Protein 3CNB (pdb70)

Secondary structure (DSSP, 8-state):
-EEEEE-S-HHHHHHHHHHHHHH-TT-EEEEE-SHHHHHHHHHHT--SEEEEETT-TTS-HHHHHHHHHTSTTTTTSEEEEEESS--HHHHHHHHHTT-SEEEESS--HHHHHHHHHHHHHTT-/-EEEEE-S-HHHHHHHHHHHHHH-TT-EEEEE-SHHHHHHHHHHT--SEEEEETT-TT--HHHHHHHHHTSTTTTTSEEEEE-S---HHHHHHHHHTT-SEEE-SS--HHHHHHHHHHHHHHH-/--EEEEE-S-HHHHHHHHHHHHHH-TTSEEEEE-SHHHHHHHHHHT--SEEEEETT-TTS-HHHHHHHHHTSTTTTTSEEEEEESS--HHHHHHHHHTT-SEEEESS--HHHHHHHHHHHHH-

Solvent-accessible surface area: 19558 Å² total; per-residue (Å²): 95,8,0,0,0,2,1,56,76,121,125,32,0,58,112,0,18,97,47,0,74,103,40,32,103,211,18,104,15,95,36,0,76,58,49,158,45,5,39,58,34,12,109,91,12,161,7,63,0,0,0,0,4,18,102,6,124,70,29,79,1,26,62,48,0,93,88,0,52,70,44,123,99,9,33,105,14,9,0,0,0,0,4,20,78,86,70,124,103,43,37,72,108,0,62,89,49,23,4,73,42,14,10,21,61,137,13,84,52,115,99,0,61,152,24,0,92,103,13,14,108,110,99,185,76,2,0,0,0,2,1,55,78,134,132,23,0,74,90,0,19,116,44,0,85,106,35,33,88,62,17,97,17,92,34,0,80,58,51,159,46,5,40,60,35,14,105,98,15,160,5,62,1,0,0,0,4,25,98,6,121,70,32,76,3,33,60,48,0,88,89,1,39,69,45,127,99,13,32,112,17,6,0,1,0,0,1,33,50,86,64,127,90,28,42,74,128,0,68,86,61,24,5,59,40,15,9,22,54,137,13,84,54,115,100,0,66,136,28,2,79,101,34,9,106,92,88,174,201,37,12,0,0,0,1,0,53,64,120,151,27,0,49,104,0,15,116,44,0,79,125,52,25,106,217,18,81,11,86,34,0,78,59,53,154,47,5,39,61,36,13,109,78,8,159,5,56,0,0,0,0,4,16,111,3,119,69,32,65,0,22,45,46,0,44,89,0,50,69,41,129,96,10,30,142,18,36,0,0,0,0,3,33,65,97,69,133,87,27,50,70,93,0,66,88,30,20,4,106,45,18,10,16,45,135,12,84,43,112,102,0,56,144,28,0,94,97,14,64,151,154

InterPro domains:
  IPR000551 MerR-type HTH domain [PS50937] (8-51)
  IPR001789 Signal transduction response regulator, receiver domain [PF00072] (68-181)
  IPR001789 Signal transduction response regulator, receiver domain [PS50110] (67-185)
  IPR001789 Signal transduction response regulator, receiver domain [SM00448] (66-181)
  IPR009061 Putative DNA-binding domain superfamily [SSF46955] (8-55)
  IPR010093 SinI-like, DNA-binding domain [TIGR01764] (8-53)
  IPR011006 CheY-like superfamily [SSF52172] (64-188)
  IPR041657 Helix-turn-helix domain, group 17 [PF12728] (8-55)
  IPR050595 Bacterial response regulator [PTHR44591] (68-190)

CATH classification: 3.40.50.2300

Structure (mmCIF, N/CA/C/O backbone):
data_3CNB
#
_entry.id   3CNB
#
_cell.length_a   55.277
_cell.length_b   96.446
_cell.length_c   178.276
_cell.angle_alpha   90.00
_cell.angle_beta   90.00
_cell.angle_gamma   90.00
#
_symmetry.space_group_name_H-M   'C 2 2 21'
#
loop_
_entity.id
_entity.type
_entity.pdbx_description
1 polymer 'DNA-binding response regulator, merR family'
2 water water
#
loop_
_atom_site.group_PDB
_atom_site.id
_atom_site.type_symbol
_atom_site.label_atom_id
_atom_site.label_alt_id
_atom_site.label_comp_id
_atom_site.label_asym_id
_atom_site.label_entity_id
_atom_site.label_seq_id
_atom_site.pdbx_PDB_ins_code
_atom_site.Cartn_x
_atom_site.Cartn_y
_atom_site.Cartn_z
_atom_site.occupancy
_atom_site.B_iso_or_equiv
_atom_site.auth_seq_id
_atom_site.auth_comp_id
_atom_site.auth_asym_id
_atom_site.auth_atom_id
_atom_site.pdbx_PDB_model_num
ATOM 1 N N . PHE A 1 9 ? 13.829 78.055 55.415 1.00 41.54 66 PHE A N 1
ATOM 2 C CA . PHE A 1 9 ? 14.411 77.039 54.485 1.00 38.92 66 PHE A CA 1
ATOM 3 C C . PHE A 1 9 ? 13.644 75.732 54.675 1.00 38.34 66 PHE A C 1
ATOM 4 O O . PHE A 1 9 ? 13.384 75.324 55.804 1.00 36.01 66 PHE A O 1
ATOM 12 N N . SER A 1 10 ? 13.274 75.089 53.569 1.00 29.44 67 SER A N 1
ATOM 13 C CA . SER A 1 10 ? 12.260 74.044 53.607 1.00 28.15 67 SER A CA 1
ATOM 14 C C . SER A 1 10 ? 12.654 72.775 52.845 1.00 23.31 67 SER A C 1
ATOM 15 O O . SER A 1 10 ? 13.108 72.845 51.712 1.00 24.17 67 SER A O 1
ATOM 18 N N . ILE A 1 11 ? 12.497 71.612 53.477 1.00 20.73 68 ILE A N 1
ATOM 19 C CA . ILE A 1 11 ? 12.851 70.357 52.827 1.00 20.00 68 ILE A CA 1
ATOM 20 C C . ILE A 1 11 ? 11.655 69.441 52.837 1.00 18.57 68 ILE A C 1
ATOM 21 O O . ILE A 1 11 ? 11.032 69.263 53.873 1.00 25.02 68 ILE A O 1
ATOM 26 N N . LEU A 1 12 ? 11.352 68.846 51.679 1.00 25.57 69 LEU A N 1
ATOM 27 C CA . LEU A 1 12 ? 10.306 67.829 51.561 1.00 22.12 69 LEU A CA 1
ATOM 28 C C . LEU A 1 12 ? 10.916 66.452 51.299 1.00 20.24 69 LEU A C 1
ATOM 29 O O . LEU A 1 12 ? 11.652 66.252 50.319 1.00 21.55 69 LEU A O 1
ATOM 34 N N . ILE A 1 13 ? 10.566 65.496 52.149 1.00 16.21 70 ILE A N 1
ATOM 35 C CA . ILE A 1 13 ? 11.024 64.122 52.021 1.00 19.70 70 ILE A CA 1
ATOM 36 C C . ILE A 1 13 ? 9.896 63.262 51.487 1.00 23.88 70 ILE A C 1
ATOM 37 O O . ILE A 1 13 ? 8.844 63.164 52.116 1.00 25.95 70 ILE A O 1
ATOM 42 N N . ILE A 1 14 ? 10.119 62.647 50.350 1.00 24.15 71 ILE A N 1
ATOM 43 C CA . ILE A 1 14 ? 9.208 61.714 49.759 1.00 18.70 71 ILE A CA 1
ATOM 44 C C . ILE A 1 14 ? 9.666 60.288 49.962 1.00 27.45 71 ILE A C 1
ATOM 45 O O . ILE A 1 14 ? 10.575 59.847 49.340 1.00 30.54 71 ILE A O 1
ATOM 50 N N . GLU A 1 15 ? 8.991 59.569 50.834 1.00 27.83 72 GLU A N 1
ATOM 51 C CA . GLU A 1 15 ? 9.452 58.291 51.338 1.00 27.73 72 GLU A CA 1
ATOM 52 C C . GLU A 1 15 ? 8.371 57.473 52.066 1.00 27.46 72 GLU A C 1
ATOM 53 O O . GLU A 1 15 ? 7.870 57.902 53.045 1.00 32.72 72 GLU A O 1
ATOM 59 N N . ASP A 1 16 ? 8.048 56.279 51.606 1.00 33.76 73 ASP A N 1
ATOM 60 C CA . ASP A 1 16 ? 7.030 55.481 52.276 1.00 40.10 73 ASP A CA 1
ATOM 61 C C . ASP A 1 16 ? 7.460 54.640 53.445 1.00 41.82 73 ASP A C 1
ATOM 62 O O . ASP A 1 16 ? 6.639 54.183 54.178 1.00 40.73 73 ASP A O 1
ATOM 67 N N . ASP A 1 17 ? 8.759 54.463 53.619 1.00 41.29 74 ASP A N 1
ATOM 68 C CA . ASP A 1 17 ? 9.308 53.781 54.791 1.00 36.27 74 ASP A CA 1
ATOM 69 C C . ASP A 1 17 ? 9.303 54.759 55.962 1.00 37.85 74 ASP A C 1
ATOM 70 O O . ASP A 1 17 ? 10.103 55.689 56.002 1.00 38.64 74 ASP A O 1
ATOM 75 N N . LYS A 1 18 ? 8.409 54.519 56.920 1.00 35.86 75 LYS A N 1
ATOM 76 C CA . LYS A 1 18 ? 8.191 55.398 58.065 1.00 37.95 75 LYS A CA 1
ATOM 77 C C . LYS A 1 18 ? 9.404 55.557 58.986 1.00 38.32 75 LYS A C 1
ATOM 78 O O . LYS A 1 18 ? 9.745 56.678 59.360 1.00 40.65 75 LYS A O 1
ATOM 84 N N . GLU A 1 19 ? 10.029 54.440 59.358 1.00 34.98 76 GLU A N 1
ATOM 85 C CA . GLU A 1 19 ? 11.169 54.446 60.275 1.00 38.78 76 GLU A CA 1
ATOM 86 C C . GLU A 1 19 ? 12.347 55.207 59.680 1.00 33.82 76 GLU A C 1
ATOM 87 O O . GLU A 1 19 ? 12.985 56.005 60.367 1.00 31.78 76 GLU A O 1
ATOM 93 N N . PHE A 1 20 ? 12.614 54.942 58.398 1.00 27.25 77 PHE A N 1
ATOM 94 C CA . PHE A 1 20 ? 13.648 55.632 57.639 1.00 28.62 77 PHE A CA 1
ATOM 95 C C . PHE A 1 20 ? 13.331 57.117 57.419 1.00 28.72 77 PHE A C 1
ATOM 96 O O . PHE A 1 20 ? 14.220 57.966 57.549 1.00 25.28 77 PHE A O 1
ATOM 104 N N . ALA A 1 21 ? 12.072 57.425 57.102 1.00 26.88 78 ALA A N 1
ATOM 105 C CA . ALA A 1 21 ? 11.636 58.810 56.923 1.00 29.35 78 ALA A CA 1
ATOM 106 C C . ALA A 1 21 ? 11.811 59.637 58.187 1.00 26.66 78 ALA A C 1
ATOM 107 O O . ALA A 1 21 ? 12.105 60.833 58.102 1.00 30.90 78 ALA A O 1
ATOM 109 N N . ASP A 1 22 ? 11.625 59.008 59.350 1.00 25.55 79 ASP A N 1
ATOM 110 C CA . ASP A 1 22 ? 11.759 59.700 60.638 1.00 27.00 79 ASP A CA 1
ATOM 111 C C . ASP A 1 22 ? 13.236 59.890 60.976 1.00 22.39 79 ASP A C 1
ATOM 112 O O . ASP A 1 22 ? 13.605 60.869 61.622 1.00 23.91 79 ASP A O 1
ATOM 117 N N . MET A 1 23 ? 14.065 58.938 60.546 1.00 24.63 80 MET A N 1
ATOM 118 C CA . MET A 1 23 ? 15.513 58.996 60.775 1.00 27.39 80 MET A CA 1
ATOM 119 C C . MET A 1 23 ? 16.168 60.060 59.899 1.00 21.31 80 MET A C 1
ATOM 120 O O . MET A 1 23 ? 16.938 60.895 60.395 1.00 24.36 80 MET A O 1
ATOM 125 N N . LEU A 1 24 ? 15.849 60.033 58.604 1.00 22.90 81 LEU A N 1
ATOM 126 C CA . LEU A 1 24 ? 16.279 61.084 57.679 1.00 17.17 81 LEU A CA 1
ATOM 127 C C . LEU A 1 24 ? 15.820 62.464 58.135 1.00 20.26 81 LEU A C 1
ATOM 128 O O . LEU A 1 24 ? 16.561 63.439 58.032 1.00 21.12 81 LEU A O 1
ATOM 133 N N . THR A 1 25 ? 14.596 62.550 58.656 1.00 23.62 82 THR A N 1
ATOM 134 C CA . THR A 1 25 ? 14.047 63.827 59.132 1.00 21.20 82 THR A CA 1
ATOM 135 C C . THR A 1 25 ? 14.844 64.315 60.325 1.00 22.82 82 THR A C 1
ATOM 136 O O . THR A 1 25 ? 15.209 65.489 60.381 1.00 25.35 82 THR A O 1
ATOM 140 N N . GLN A 1 26 ? 15.124 63.405 61.258 1.00 24.42 83 GLN A N 1
ATOM 141 C CA . GLN A 1 26 ? 15.866 63.747 62.474 1.00 25.78 83 GLN A CA 1
ATOM 142 C C . GLN A 1 26 ? 17.292 64.174 62.161 1.00 26.80 83 GLN A C 1
ATOM 143 O O . GLN A 1 26 ? 17.784 65.156 62.706 1.00 30.30 83 GLN A O 1
ATOM 149 N N . PHE A 1 27 ? 17.949 63.404 61.306 1.00 22.28 84 PHE A N 1
ATOM 150 C CA . PHE A 1 27 ? 19.261 63.770 60.772 1.00 18.89 84 PHE A CA 1
ATOM 151 C C . PHE A 1 27 ? 19.294 65.173 60.146 1.00 27.24 84 PHE A C 1
ATOM 152 O O . PHE A 1 27 ? 20.219 65.969 60.398 1.00 19.32 84 PHE A O 1
ATOM 160 N N . LEU A 1 28 ? 18.302 65.479 59.319 1.00 20.59 85 LEU A N 1
ATOM 161 C CA . LEU A 1 28 ? 18.286 66.764 58.656 1.00 20.65 85 LEU A CA 1
ATOM 162 C C . LEU A 1 28 ? 17.895 67.912 59.589 1.00 25.51 85 LEU A C 1
ATOM 163 O O . LEU A 1 28 ? 18.342 69.040 59.386 1.00 25.29 85 LEU A O 1
ATOM 168 N N . GLU A 1 29 ? 17.081 67.638 60.613 1.00 28.70 86 GLU A N 1
ATOM 169 C CA . GLU A 1 29 ? 16.800 68.641 61.670 1.00 26.80 86 GLU A CA 1
ATOM 170 C C . GLU A 1 29 ? 18.014 68.930 62.544 1.00 32.07 86 GLU A C 1
ATOM 171 O O . GLU A 1 29 ? 18.225 70.078 62.939 1.00 34.83 86 GLU A O 1
ATOM 177 N N . ASN A 1 30 ? 18.784 67.886 62.866 1.00 29.54 87 ASN A N 1
ATOM 178 C CA . ASN A 1 30 ? 20.081 68.032 63.547 1.00 29.26 87 ASN A CA 1
ATOM 179 C C . ASN A 1 30 ? 21.003 68.946 62.742 1.00 31.64 87 ASN A C 1
ATOM 180 O O . ASN A 1 30 ? 21.597 69.855 63.288 1.00 37.88 87 ASN A O 1
ATOM 185 N N . LEU A 1 31 ? 21.096 68.686 61.438 1.00 30.49 88 LEU A N 1
ATOM 186 C CA . LEU A 1 31 ? 21.962 69.426 60.515 1.00 27.68 88 LEU A CA 1
ATOM 187 C C . LEU A 1 31 ? 21.500 70.865 60.303 1.00 25.69 88 LEU A C 1
ATOM 188 O O . LEU A 1 31 ? 22.317 71.774 60.213 1.00 28.77 88 LEU A O 1
ATOM 193 N N . PHE A 1 32 ? 20.191 71.070 60.198 1.00 22.82 89 PHE A N 1
ATOM 194 C CA . PHE A 1 32 ? 19.657 72.404 59.938 1.00 25.08 89 PHE A CA 1
ATOM 195 C C . PHE A 1 32 ? 18.570 72.712 60.959 1.00 30.88 89 PHE A C 1
ATOM 196 O O . PHE A 1 32 ? 17.396 72.503 60.655 1.00 33.24 89 PHE A O 1
ATOM 204 N N . PRO A 1 33 ? 18.944 73.229 62.159 1.00 35.59 90 PRO A N 1
ATOM 205 C CA . PRO A 1 33 ? 18.005 73.471 63.268 1.00 35.56 90 PRO A CA 1
ATOM 206 C C . PRO A 1 33 ? 16.905 74.501 62.963 1.00 34.97 90 PRO A C 1
ATOM 207 O O . PRO A 1 33 ? 15.901 74.547 63.673 1.00 36.12 90 PRO A O 1
ATOM 211 N N . TYR A 1 34 ? 17.085 75.300 61.915 1.00 37.11 91 TYR A N 1
ATOM 212 C CA . TYR A 1 34 ? 16.091 76.303 61.516 1.00 41.78 91 TYR A CA 1
ATOM 213 C C . TYR A 1 34 ? 15.300 75.955 60.240 1.00 39.71 91 TYR A C 1
ATOM 214 O O . TYR A 1 34 ? 14.445 76.730 59.822 1.00 40.09 91 TYR A O 1
ATOM 223 N N . ALA A 1 35 ? 15.579 74.806 59.622 1.00 34.59 92 ALA A N 1
ATOM 224 C CA . ALA A 1 35 ? 14.805 74.379 58.452 1.00 29.74 92 ALA A CA 1
ATOM 225 C C . ALA A 1 35 ? 13.455 73.806 58.863 1.00 31.95 92 ALA A C 1
ATOM 226 O O . ALA A 1 35 ? 13.319 73.260 59.953 1.00 26.80 92 ALA A O 1
ATOM 228 N N . LYS A 1 36 ? 12.448 73.926 58.003 1.00 31.78 93 LYS A N 1
ATOM 229 C CA . LYS A 1 36 ? 11.273 73.099 58.208 1.00 38.66 93 LYS A CA 1
ATOM 230 C C . LYS A 1 36 ? 11.310 71.879 57.288 1.00 29.33 93 LYS A C 1
ATOM 231 O O . LYS A 1 36 ? 11.535 71.990 56.091 1.00 27.27 93 LYS A O 1
ATOM 237 N N . ILE A 1 37 ? 11.147 70.713 57.899 1.00 26.89 94 ILE A N 1
ATOM 238 C CA . ILE A 1 37 ? 11.276 69.443 57.217 1.00 30.63 94 ILE A CA 1
ATOM 239 C C . ILE A 1 37 ? 9.905 68.809 57.240 1.00 32.22 94 ILE A C 1
ATOM 240 O O . ILE A 1 37 ? 9.284 68.721 58.288 1.00 30.36 94 ILE A O 1
ATOM 245 N N . LYS A 1 38 ? 9.414 68.412 56.070 1.00 35.21 95 LYS A N 1
ATOM 246 C CA . LYS A 1 38 ? 8.128 67.741 55.965 1.00 29.19 95 LYS A CA 1
ATOM 247 C C . LYS A 1 38 ? 8.265 66.407 55.243 1.00 28.29 95 LYS A C 1
ATOM 248 O O . LYS A 1 38 ? 9.162 66.228 54.404 1.00 31.07 95 LYS A O 1
ATOM 254 N N . ILE A 1 39 ? 7.405 65.456 55.621 1.00 25.01 96 ILE A N 1
ATOM 255 C CA . ILE A 1 39 ? 7.365 64.137 55.002 1.00 26.07 96 ILE A CA 1
ATOM 256 C C . ILE A 1 39 ? 6.061 63.896 54.242 1.00 24.03 96 ILE A C 1
ATOM 257 O O . ILE A 1 39 ? 4.977 64.151 54.756 1.00 30.32 96 ILE A O 1
ATOM 262 N N . ALA A 1 40 ? 6.199 63.397 53.019 1.00 27.39 97 ALA A N 1
ATOM 263 C CA . ALA A 1 40 ? 5.097 62.844 52.274 1.00 25.41 97 ALA A CA 1
ATOM 264 C C . ALA A 1 40 ? 5.292 61.325 52.218 1.00 30.39 97 ALA A C 1
ATOM 265 O O . ALA A 1 40 ? 6.289 60.821 51.668 1.00 29.03 97 ALA A O 1
ATOM 267 N N . TYR A 1 41 ? 4.341 60.601 52.818 1.00 26.64 98 TYR A N 1
ATOM 268 C CA . TYR A 1 41 ? 4.431 59.152 52.983 1.00 26.43 98 TYR A CA 1
ATOM 269 C C . TYR A 1 41 ? 3.821 58.382 51.843 1.00 27.89 98 TYR A C 1
ATOM 270 O O . TYR A 1 41 ? 3.932 57.160 51.796 1.00 27.72 98 TYR A O 1
ATOM 279 N N . ASN A 1 42 ? 3.164 59.084 50.928 1.00 26.28 99 ASN A N 1
ATOM 280 C CA . ASN A 1 42 ? 2.449 58.417 49.841 1.00 27.88 99 ASN A CA 1
ATOM 281 C C . ASN A 1 42 ? 2.451 59.328 48.625 1.00 24.33 99 ASN A C 1
ATOM 282 O O . ASN A 1 42 ? 2.708 60.513 48.794 1.00 17.14 99 ASN A O 1
ATOM 287 N N . PRO A 1 43 ? 2.137 58.798 47.415 1.00 23.23 100 PRO A N 1
ATOM 288 C CA . PRO A 1 43 ? 2.227 59.638 46.206 1.00 24.30 100 PRO A CA 1
ATOM 289 C C . PRO A 1 43 ? 1.346 60.897 46.166 1.00 27.01 100 PRO A C 1
ATOM 290 O O . PRO A 1 43 ? 1.772 61.907 45.594 1.00 27.36 100 PRO A O 1
ATOM 294 N N . PHE A 1 44 ? 0.144 60.857 46.751 1.00 29.47 101 PHE A N 1
ATOM 295 C CA . PHE A 1 44 ? -0.761 62.012 46.692 1.00 26.03 101 PHE A CA 1
ATOM 296 C C . PHE A 1 44 ? -0.195 63.146 47.519 1.00 21.80 101 PHE A C 1
ATOM 297 O O . PHE A 1 44 ? -0.155 64.309 47.076 1.00 23.95 101 PHE A O 1
ATOM 305 N N . ASP A 1 45 ? 0.213 62.788 48.733 1.00 21.28 102 ASP A N 1
ATOM 306 C CA . ASP A 1 45 ? 0.827 63.718 49.657 1.00 27.79 102 ASP A CA 1
ATOM 307 C C . ASP A 1 45 ? 2.087 64.319 49.044 1.00 27.54 102 ASP A C 1
ATOM 308 O O . ASP A 1 45 ? 2.325 65.519 49.195 1.00 27.87 102 ASP A O 1
ATOM 313 N N . ALA A 1 46 ? 2.852 63.508 48.308 1.00 25.90 103 ALA A N 1
ATOM 314 C CA . ALA A 1 46 ? 4.017 64.022 47.552 1.00 22.30 103 ALA A CA 1
ATOM 315 C C . ALA A 1 46 ? 3.613 65.105 46.552 1.00 28.99 103 ALA A C 1
ATOM 316 O O . ALA A 1 46 ? 4.200 66.195 46.551 1.00 26.40 103 ALA A O 1
ATOM 318 N N . GLY A 1 47 ? 2.572 64.832 45.750 1.00 25.34 104 GLY A N 1
ATOM 319 C CA . GLY A 1 47 ? 2.052 65.816 44.786 1.00 20.47 104 GLY A CA 1
ATOM 320 C C . GLY A 1 47 ? 1.575 67.088 45.453 1.00 19.76 104 GLY A C 1
ATOM 321 O O . GLY A 1 47 ? 1.848 68.199 44.992 1.00 22.84 104 GLY A O 1
ATOM 322 N N . ASP A 1 48 ? 0.898 66.896 46.577 1.00 22.41 105 ASP A N 1
ATOM 323 C CA . ASP A 1 48 ? 0.211 67.954 47.288 1.00 23.09 105 ASP A CA 1
ATOM 324 C C . ASP A 1 48 ? 1.212 68.838 48.021 1.00 26.04 105 ASP A C 1
ATOM 325 O O . ASP A 1 48 ? 1.202 70.067 47.851 1.00 29.16 105 ASP A O 1
ATOM 330 N N . LEU A 1 49 ? 2.099 68.200 48.792 1.00 26.26 106 LEU A N 1
ATOM 331 C CA . LEU A 1 49 ? 3.105 68.896 49.597 1.00 23.76 106 LEU A CA 1
ATOM 332 C C . LEU A 1 49 ? 4.175 69.612 48.765 1.00 24.96 106 LEU A C 1
ATOM 333 O O . LEU A 1 49 ? 4.702 70.629 49.195 1.00 24.30 106 LEU A O 1
ATOM 338 N N . LEU A 1 50 ? 4.442 69.130 47.550 1.00 21.96 107 LEU A N 1
ATOM 339 C CA . LEU A 1 50 ? 5.240 69.896 46.578 1.00 25.73 107 LEU A CA 1
ATOM 340 C C . LEU A 1 50 ? 4.814 71.357 46.533 1.00 27.25 107 LEU A C 1
ATOM 341 O O . LEU A 1 50 ? 5.647 72.256 46.491 1.00 27.78 107 LEU A O 1
ATOM 346 N N . HIS A 1 51 ? 3.504 71.587 46.511 1.00 26.36 108 HIS A N 1
ATOM 347 C CA . HIS A 1 51 ? 2.966 72.939 46.434 1.00 28.98 108 HIS A CA 1
ATOM 348 C C . HIS A 1 51 ? 2.865 73.612 47.795 1.00 28.29 108 HIS A C 1
ATOM 349 O O . HIS A 1 51 ? 3.260 74.770 47.937 1.00 35.95 108 HIS A O 1
ATOM 356 N N . THR A 1 52 ? 2.351 72.901 48.795 1.00 29.72 109 THR A N 1
ATOM 357 C CA . THR A 1 52 ? 1.978 73.560 50.065 1.00 30.12 109 THR A CA 1
ATOM 358 C C . THR A 1 52 ? 3.174 73.868 50.989 1.00 35.63 109 THR A C 1
ATOM 359 O O . THR A 1 52 ? 3.132 74.800 51.795 1.00 36.30 109 THR A O 1
ATOM 363 N N . VAL A 1 53 ? 4.223 73.062 50.872 1.00 28.83 110 VAL A N 1
ATOM 364 C CA . VAL A 1 53 ? 5.416 73.180 51.699 1.00 29.36 110 VAL A CA 1
ATOM 365 C C . VAL A 1 53 ? 6.406 74.126 51.004 1.00 26.16 110 VAL A C 1
ATOM 366 O O . VAL A 1 53 ? 7.221 74.765 51.663 1.00 36.67 110 VAL A O 1
ATOM 370 N N . LYS A 1 54 ? 6.281 74.235 49.679 1.00 27.43 111 LYS A N 1
ATOM 371 C CA . LYS A 1 54 ? 7.205 74.992 48.816 1.00 32.51 111 LYS A CA 1
ATOM 372 C C . LYS A 1 54 ? 8.669 74.682 49.159 1.00 30.38 111 LYS A C 1
ATOM 373 O O . LYS A 1 54 ? 9.392 75.569 49.611 1.00 26.06 111 LYS A O 1
ATOM 379 N N . PRO A 1 55 ? 9.106 73.427 48.935 1.00 25.90 112 PRO A N 1
ATOM 380 C CA . PRO A 1 55 ? 10.409 73.020 49.459 1.00 23.77 112 PRO A CA 1
ATOM 381 C C . PRO A 1 55 ? 11.549 73.577 48.632 1.00 23.24 112 PRO A C 1
ATOM 382 O O . PRO A 1 55 ? 11.385 73.866 47.441 1.00 24.63 112 PRO A O 1
ATOM 386 N N . ASP A 1 56 ? 12.692 73.774 49.266 1.00 25.34 113 ASP A N 1
ATOM 387 C CA . ASP A 1 56 ? 13.871 74.225 48.542 1.00 23.57 113 ASP A CA 1
ATOM 388 C C . ASP A 1 56 ? 14.626 73.006 48.070 1.00 25.46 113 ASP A C 1
ATOM 389 O O . ASP A 1 56 ? 15.314 73.054 47.071 1.00 27.59 113 ASP A O 1
ATOM 394 N N . VAL A 1 57 ? 14.477 71.923 48.834 1.00 26.19 114 VAL A N 1
ATOM 395 C CA . VAL A 1 57 ? 15.123 70.645 48.601 1.00 21.93 114 VAL A CA 1
ATOM 396 C C . VAL A 1 57 ? 14.072 69.536 48.658 1.00 18.86 114 VAL A C 1
ATOM 397 O O . VAL A 1 57 ? 13.238 69.522 49.571 1.00 24.72 114 VAL A O 1
ATOM 401 N N . VAL A 1 58 ? 14.080 68.623 47.688 1.00 22.09 115 VAL A N 1
ATOM 402 C CA . VAL A 1 58 ? 13.342 67.356 47.882 1.00 21.67 115 VAL A CA 1
ATOM 403 C C . VAL A 1 58 ? 14.217 66.119 47.833 1.00 15.30 115 VAL A C 1
ATOM 404 O O . VAL A 1 58 ? 15.015 65.913 46.899 1.00 19.61 115 VAL A O 1
ATOM 408 N N . MET A 1 59 ? 14.051 65.307 48.869 1.00 14.60 116 MET A N 1
ATOM 409 C CA . MET A 1 59 ? 14.652 63.999 48.951 1.00 21.89 116 MET A CA 1
ATOM 410 C C . MET A 1 59 ? 13.628 63.026 48.386 1.00 19.53 116 MET A C 1
ATOM 411 O O . MET A 1 59 ? 12.546 62.846 48.945 1.00 20.91 116 MET A O 1
ATOM 416 N N . LEU A 1 60 ? 13.992 62.394 47.284 1.00 20.83 117 LEU A N 1
ATOM 417 C CA . LEU A 1 60 ? 13.070 61.597 46.496 1.00 22.34 117 LEU A CA 1
ATOM 418 C C . LEU A 1 60 ? 13.426 60.105 46.486 1.00 20.46 117 LEU A C 1
ATOM 419 O O . LEU A 1 60 ? 14.424 59.690 45.884 1.00 22.00 117 LEU A O 1
ATOM 424 N N . ASP A 1 61 ? 12.607 59.290 47.141 1.00 20.04 118 ASP A N 1
ATOM 425 C CA . ASP A 1 61 ? 12.782 57.845 47.075 1.00 26.66 118 ASP A CA 1
ATOM 426 C C . ASP A 1 61 ? 12.193 57.309 45.760 1.00 29.35 118 ASP A C 1
ATOM 427 O O . ASP A 1 61 ? 10.992 57.431 45.512 1.00 34.83 118 ASP A O 1
ATOM 432 N N . LEU A 1 62 ? 13.051 56.714 44.932 1.00 25.97 119 LEU A N 1
ATOM 433 C CA . LEU A 1 62 ? 12.666 56.152 43.638 1.00 29.92 119 LEU A CA 1
ATOM 434 C C . LEU A 1 62 ? 11.979 54.774 43.709 1.00 37.00 119 LEU A C 1
ATOM 435 O O . LEU A 1 62 ? 11.795 54.104 42.678 1.00 40.70 119 LEU A O 1
ATOM 440 N N . MET A 1 63 ? 11.634 54.327 44.911 1.00 35.45 120 MET A N 1
ATOM 441 C CA . MET A 1 63 ? 11.021 53.018 45.064 1.00 35.68 120 MET A CA 1
ATOM 442 C C . MET A 1 63 ? 9.776 53.111 45.917 1.00 37.12 120 MET A C 1
ATOM 443 O O . MET A 1 63 ? 9.321 52.102 46.470 1.00 34.90 120 MET A O 1
ATOM 448 N N . MET A 1 64 ? 9.231 54.328 46.015 1.00 30.81 121 MET A N 1
ATOM 449 C CA . MET A 1 64 ? 7.934 54.546 46.649 1.00 36.93 121 MET A CA 1
ATOM 450 C C . MET A 1 64 ? 6.921 53.780 45.794 1.00 39.00 121 MET A C 1
ATOM 451 O O . MET A 1 64 ? 6.955 53.853 44.558 1.00 38.72 121 MET A O 1
ATOM 456 N N . VAL A 1 65 ? 6.090 52.988 46.469 1.00 42.92 122 VAL A N 1
ATOM 457 C CA . VAL A 1 65 ? 5.114 52.116 45.821 1.00 44.42 122 VAL A CA 1
ATOM 458 C C . VAL A 1 65 ? 3.994 52.979 45.248 1.00 41.26 122 VAL A C 1
ATOM 459 O O . VAL A 1 65 ? 3.424 53.812 45.955 1.00 37.17 122 VAL A O 1
ATOM 463 N N . GLY A 1 66 ? 3.708 52.804 43.960 1.00 39.12 123 GLY A N 1
ATOM 464 C CA . GLY A 1 66 ? 2.600 53.528 43.328 1.00 40.72 123 GLY A CA 1
ATOM 465 C C . GLY A 1 66 ? 2.930 54.914 42.789 1.00 35.38 123 GLY A C 1
ATOM 466 O O . GLY A 1 66 ? 2.024 55.716 42.538 1.00 36.86 123 GLY A O 1
ATOM 467 N N . MET A 1 67 ? 4.220 55.209 42.633 1.00 37.43 124 MET A N 1
ATOM 468 C CA . MET A 1 67 ? 4.646 56.404 41.902 1.00 36.34 124 MET A CA 1
ATOM 469 C C . MET A 1 67 ? 5.937 56.168 41.137 1.00 35.88 124 MET A C 1
ATOM 470 O O . MET A 1 67 ? 6.801 55.407 41.562 1.00 38.40 124 MET A O 1
ATOM 475 N N . ASP A 1 68 ? 6.047 56.829 39.994 1.00 30.30 125 ASP A N 1
ATOM 476 C CA . ASP A 1 68 ? 7.216 56.730 39.158 1.00 32.35 125 ASP A CA 1
ATOM 477 C C . ASP A 1 68 ? 8.120 57.906 39.539 1.00 27.48 125 ASP A C 1
ATOM 478 O O . ASP A 1 68 ? 7.852 59.023 39.136 1.00 25.91 125 ASP A O 1
ATOM 483 N N . GLY A 1 69 ? 9.186 57.639 40.305 1.00 25.90 126 GLY A N 1
ATOM 484 C CA . GLY A 1 69 ? 10.140 58.682 40.752 1.00 19.47 126 GLY A CA 1
ATOM 485 C C . GLY A 1 69 ? 10.867 59.401 39.627 1.00 25.82 126 GLY A C 1
ATOM 486 O O . GLY A 1 69 ? 11.206 60.590 39.735 1.00 27.21 126 GLY A O 1
ATOM 487 N N . PHE A 1 70 ? 11.098 58.695 38.528 1.00 25.43 127 PHE A N 1
ATOM 488 C CA . PHE A 1 70 ? 11.774 59.282 37.365 1.00 21.23 127 PHE A CA 1
ATOM 489 C C . PHE A 1 70 ? 10.925 60.362 36.712 1.00 22.49 127 PHE A C 1
ATOM 490 O O . PHE A 1 70 ? 11.407 61.458 36.380 1.00 22.58 127 PHE A O 1
ATOM 498 N N . SER A 1 71 ? 9.634 60.059 36.599 1.00 22.17 128 SER A N 1
ATOM 499 C CA . SER A 1 71 ? 8.638 60.962 36.055 1.00 26.65 128 SER A CA 1
ATOM 500 C C . SER A 1 71 ? 8.423 62.191 36.954 1.00 20.19 128 SER A C 1
ATOM 501 O O . SER A 1 71 ? 8.359 63.329 36.466 1.00 26.41 128 SER A O 1
ATOM 504 N N . ILE A 1 72 ? 8.292 61.938 38.259 1.00 18.20 129 ILE A N 1
ATOM 505 C CA . ILE A 1 72 ? 8.124 62.963 39.287 1.00 17.46 129 ILE A CA 1
ATOM 506 C C . ILE A 1 72 ? 9.313 63.941 39.270 1.00 24.76 129 ILE A C 1
ATOM 507 O O . ILE A 1 72 ? 9.129 65.167 39.280 1.00 25.78 129 ILE A O 1
ATOM 512 N N . CYS A 1 73 ? 10.523 63.394 39.209 1.00 24.09 130 CYS A N 1
ATOM 513 C CA . CYS A 1 73 ? 11.742 64.219 39.108 1.00 21.68 130 CYS A CA 1
ATOM 514 C C . CYS A 1 73 ? 11.740 65.089 37.855 1.00 21.81 130 CYS A C 1
ATOM 515 O O . CYS A 1 73 ? 12.029 66.284 37.912 1.00 25.50 130 CYS A O 1
ATOM 518 N N . HIS A 1 74 ? 11.407 64.482 36.723 1.00 20.96 131 HIS A N 1
ATOM 519 C CA . HIS A 1 74 ? 11.273 65.212 35.475 1.00 24.62 131 HIS A CA 1
ATOM 520 C C . HIS A 1 74 ? 10.244 66.334 35.582 1.00 20.91 131 HIS A C 1
ATOM 521 O O . HIS A 1 74 ? 10.537 67.475 35.204 1.00 22.58 131 HIS A O 1
ATOM 528 N N . ARG A 1 75 ? 9.061 66.031 36.126 1.00 22.94 132 ARG A N 1
ATOM 529 C CA . ARG A 1 75 ? 8.022 67.070 36.362 1.00 21.58 132 ARG A CA 1
ATOM 530 C C . ARG A 1 75 ? 8.491 68.204 37.265 1.00 22.13 132 ARG A C 1
ATOM 531 O O . ARG A 1 75 ? 8.152 69.351 37.011 1.00 23.31 132 ARG A O 1
ATOM 539 N N . ILE A 1 76 ? 9.227 67.889 38.335 1.00 21.50 133 ILE A N 1
ATOM 540 C CA . ILE A 1 76 ? 9.745 68.937 39.236 1.00 21.21 133 ILE A CA 1
ATOM 541 C C . ILE A 1 76 ? 10.721 69.857 38.496 1.00 22.65 133 ILE A C 1
ATOM 542 O O . ILE A 1 76 ? 10.582 71.079 38.525 1.00 21.11 133 ILE A O 1
ATOM 547 N N . LYS A 1 77 ? 11.690 69.254 37.816 1.00 19.73 134 LYS A N 1
ATOM 548 C CA . LYS A 1 77 ? 12.802 70.019 37.237 1.00 21.63 134 LYS A CA 1
ATOM 549 C C . LYS A 1 77 ? 12.491 70.697 35.896 1.00 23.12 134 LYS A C 1
ATOM 550 O O . LYS A 1 77 ? 13.267 71.537 35.439 1.00 26.67 134 LYS A O 1
ATOM 556 N N . SER A 1 78 ? 11.369 70.352 35.264 1.00 25.91 135 SER A N 1
ATOM 557 C CA . SER A 1 78 ? 11.017 70.946 33.965 1.00 25.60 135 SER A CA 1
ATOM 558 C C . SER A 1 78 ? 9.851 71.942 34.019 1.00 32.17 135 SER A C 1
ATOM 559 O O . SER A 1 78 ? 9.432 72.458 32.979 1.00 33.21 135 SER A O 1
ATOM 562 N N . THR A 1 79 ? 9.336 72.211 35.214 1.00 30.05 136 THR A N 1
ATOM 563 C CA . THR A 1 79 ? 8.212 73.132 35.396 1.00 28.46 136 THR A CA 1
ATOM 564 C C . THR A 1 79 ? 8.757 74.370 36.068 1.00 29.48 136 THR A C 1
ATOM 565 O O . THR A 1 79 ? 9.427 74.257 37.097 1.00 32.59 136 THR A O 1
ATOM 569 N N . PRO A 1 80 ? 8.494 75.556 35.475 1.00 31.10 137 PRO A N 1
ATOM 570 C CA . PRO A 1 80 ? 9.007 76.830 35.954 1.00 26.78 137 PRO A CA 1
ATOM 571 C C . PRO A 1 80 ? 8.927 77.032 37.453 1.00 31.76 137 PRO A C 1
ATOM 572 O O . PRO A 1 80 ? 9.916 77.455 38.061 1.00 28.02 137 PRO A O 1
ATOM 576 N N . ALA A 1 81 ? 7.778 76.715 38.046 1.00 26.61 138 ALA A N 1
ATOM 577 C CA . ALA A 1 81 ? 7.554 77.013 39.456 1.00 29.91 138 ALA A CA 1
ATOM 578 C C . ALA A 1 81 ? 8.467 76.205 40.368 1.00 31.80 138 ALA A C 1
ATOM 579 O O . ALA A 1 81 ? 8.821 76.648 41.469 1.00 29.12 138 ALA A O 1
ATOM 581 N N . THR A 1 82 ? 8.863 75.026 39.901 1.00 24.87 139 THR A N 1
ATOM 582 C CA . THR A 1 82 ? 9.572 74.085 40.763 1.00 25.07 139 THR A CA 1
ATOM 583 C C . THR A 1 82 ? 10.998 73.786 40.262 1.00 26.97 139 THR A C 1
ATOM 584 O O . THR A 1 82 ? 11.717 73.018 40.891 1.00 20.49 139 THR A O 1
ATOM 588 N N . ALA A 1 83 ? 11.387 74.388 39.135 1.00 19.74 140 ALA A N 1
ATOM 589 C CA . ALA A 1 83 ? 12.651 74.064 38.449 1.00 27.46 140 ALA A CA 1
ATOM 590 C C . ALA A 1 83 ? 13.887 74.263 39.312 1.00 27.07 140 ALA A C 1
ATOM 591 O O . ALA A 1 83 ? 14.869 73.541 39.148 1.00 31.17 140 ALA A O 1
ATOM 593 N N . ASN A 1 84 ? 13.832 75.214 40.244 1.00 31.21 141 ASN A N 1
ATOM 594 C CA . ASN A 1 84 ? 14.972 75.514 41.125 1.00 30.57 141 ASN A CA 1
ATOM 595 C C . ASN A 1 84 ? 15.109 74.682 42.402 1.00 30.82 141 ASN A C 1
ATOM 596 O O . ASN A 1 84 ? 16.089 74.841 43.154 1.00 20.91 141 ASN A O 1
ATOM 601 N N . ILE A 1 85 ? 14.139 73.801 42.649 1.00 25.15 142 ILE A N 1
ATOM 602 C CA . ILE A 1 85 ? 14.199 72.868 43.775 1.00 25.62 142 ILE A CA 1
ATOM 603 C C . ILE A 1 85 ? 15.396 71.929 43.584 1.00 23.41 142 ILE A C 1
ATOM 604 O O . ILE A 1 85 ? 15.603 71.396 42.487 1.00 19.81 142 ILE A O 1
ATOM 609 N N . ILE A 1 86 ? 16.199 71.758 44.634 1.00 25.73 143 ILE A N 1
ATOM 610 C CA . ILE A 1 86 ? 17.321 70.815 44.591 1.00 19.12 143 ILE A CA 1
ATOM 611 C C . ILE A 1 86 ? 16.779 69.424 44.874 1.00 18.59 143 ILE A C 1
ATOM 612 O O . ILE A 1 86 ? 16.279 69.160 45.969 1.00 22.46 143 ILE A O 1
ATOM 617 N N . VAL A 1 87 ? 16.868 68.551 43.874 1.00 20.91 144 VAL A N 1
ATOM 618 C CA . VAL A 1 87 ? 16.351 67.210 43.976 1.00 21.59 144 VAL A CA 1
ATOM 619 C C . VAL A 1 87 ? 17.482 66.203 44.221 1.00 20.81 144 VAL A C 1
ATOM 620 O O . VAL A 1 87 ? 18.391 66.059 43.407 1.00 17.17 144 VAL A O 1
ATOM 624 N N . ILE A 1 88 ? 17.392 65.493 45.339 1.00 19.99 145 ILE A N 1
ATOM 625 C CA . ILE A 1 88 ? 18.328 64.423 45.640 1.00 22.50 145 ILE A CA 1
ATOM 626 C C . ILE A 1 88 ? 17.585 63.095 45.637 1.00 21.24 145 ILE A C 1
ATOM 627 O O . ILE A 1 88 ? 16.753 62.845 46.505 1.00 21.95 145 ILE A O 1
ATOM 632 N N . ALA A 1 89 ? 17.889 62.239 44.664 1.00 20.88 146 ALA A N 1
ATOM 633 C CA . ALA A 1 89 ? 17.283 60.912 44.616 1.00 22.23 146 ALA A CA 1
ATOM 634 C C . ALA A 1 89 ? 17.897 59.935 45.627 1.00 18.94 146 ALA A C 1
ATOM 635 O O . ALA A 1 89 ? 19.066 60.037 45.977 1.00 25.81 146 ALA A O 1
ATOM 637 N N . MET A 1 90 ? 17.079 58.988 46.086 1.00 19.19 147 MET A N 1
ATOM 638 C CA . MET A 1 90 ? 17.514 57.863 46.912 1.00 22.86 147 MET A CA 1
ATOM 639 C C . MET A 1 90 ? 16.880 56.601 46.322 1.00 27.19 147 MET A C 1
ATOM 640 O O . MET A 1 90 ? 15.763 56.656 45.811 1.00 25.76 147 MET A O 1
ATOM 645 N N . THR A 1 91 ? 17.579 55.474 46.397 1.00 26.88 148 THR A N 1
ATOM 646 C CA . THR A 1 91 ? 17.053 54.187 45.909 1.00 30.30 148 THR A CA 1
ATOM 647 C C . THR A 1 91 ? 17.741 52.998 46.589 1.00 33.98 148 THR A C 1
ATOM 648 O O . THR A 1 91 ? 18.852 53.128 47.082 1.00 35.07 148 THR A O 1
ATOM 652 N N . GLY A 1 92 ? 17.061 51.854 46.641 1.00 42.44 149 GLY A N 1
ATOM 653 C CA . GLY A 1 92 ? 17.637 50.625 47.194 1.00 42.53 149 GLY A CA 1
ATOM 654 C C . GLY A 1 92 ? 18.732 50.114 46.282 1.00 53.52 149 GLY A C 1
ATOM 655 O O . GLY A 1 92 ? 19.909 50.449 46.460 1.00 53.71 149 GLY A O 1
ATOM 656 N N . ALA A 1 93 ? 18.348 49.323 45.286 1.00 55.47 150 ALA A N 1
ATOM 657 C CA . ALA A 1 93 ? 19.315 48.813 44.320 1.00 61.68 150 ALA A CA 1
ATOM 658 C C . ALA A 1 93 ? 19.763 49.897 43.319 1.00 62.53 150 ALA A C 1
ATOM 659 O O . ALA A 1 93 ? 19.074 50.155 42.323 1.00 65.58 150 ALA A O 1
ATOM 661 N N . LEU A 1 94 ? 20.896 50.547 43.614 1.00 56.88 151 LEU A N 1
ATOM 662 C CA . LEU A 1 94 ? 21.587 51.399 42.642 1.00 54.33 151 LEU A CA 1
ATOM 663 C C . LEU A 1 94 ? 22.081 50.561 41.476 1.00 57.85 151 LEU A C 1
ATOM 664 O O . LEU A 1 94 ? 22.840 49.602 41.667 1.00 65.28 151 LEU A O 1
ATOM 669 N N . THR A 1 95 ? 21.639 50.908 40.274 1.00 51.22 152 THR A N 1
ATOM 670 C CA . THR A 1 95 ? 22.346 50.507 39.075 1.00 43.60 152 THR A CA 1
ATOM 671 C C . THR A 1 95 ? 22.773 51.796 38.399 1.00 44.06 152 THR A C 1
ATOM 672 O O . THR A 1 95 ? 22.253 52.868 38.714 1.00 46.53 152 THR A O 1
ATOM 676 N N . ASP A 1 96 ? 23.699 51.693 37.456 1.00 46.01 153 ASP A N 1
ATOM 677 C CA . ASP A 1 96 ? 24.196 52.864 36.767 1.00 46.78 15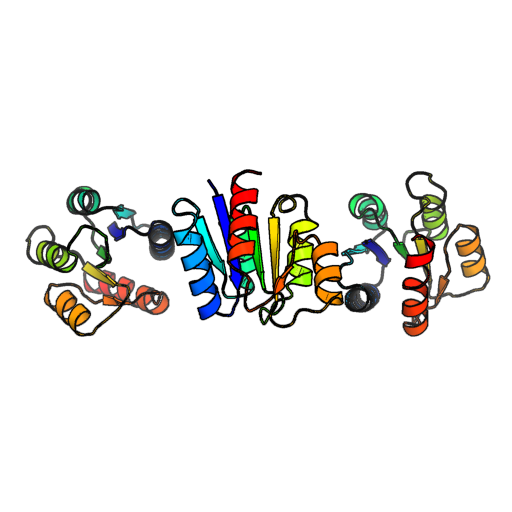3 ASP A CA 1
ATOM 678 C C . ASP A 1 96 ? 23.225 53.408 35.731 1.00 43.60 153 ASP A C 1
ATOM 679 O O . ASP A 1 96 ? 23.242 54.592 35.443 1.00 46.33 153 ASP A O 1
ATOM 684 N N . ASP A 1 97 ? 22.362 52.550 35.202 1.00 38.17 154 ASP A N 1
ATOM 685 C CA . ASP A 1 97 ? 21.258 53.004 34.370 1.00 36.57 154 ASP A CA 1
ATOM 686 C C . ASP A 1 97 ? 20.266 53.882 35.164 1.00 32.84 154 ASP A C 1
ATOM 687 O O . ASP A 1 97 ? 19.882 54.939 34.694 1.00 35.61 154 ASP A O 1
ATOM 692 N N . ASN A 1 98 ? 19.878 53.459 36.366 1.00 30.46 155 ASN A N 1
ATOM 693 C CA . ASN A 1 98 ? 18.986 54.260 37.225 1.00 30.35 155 ASN A CA 1
ATOM 694 C C . ASN A 1 98 ? 19.560 55.599 37.695 1.00 24.70 155 ASN A C 1
ATOM 695 O O . ASN A 1 98 ? 18.865 56.620 37.705 1.00 27.09 155 ASN A O 1
ATOM 700 N N . VAL A 1 99 ? 20.827 55.589 38.093 1.00 25.03 156 VAL A N 1
ATOM 701 C CA . VAL A 1 99 ? 21.571 56.818 38.390 1.00 20.37 156 VAL A CA 1
ATOM 702 C C . VAL A 1 99 ? 21.666 57.738 37.164 1.00 20.68 156 VAL A C 1
ATOM 703 O O . VAL A 1 99 ? 21.339 58.914 37.247 1.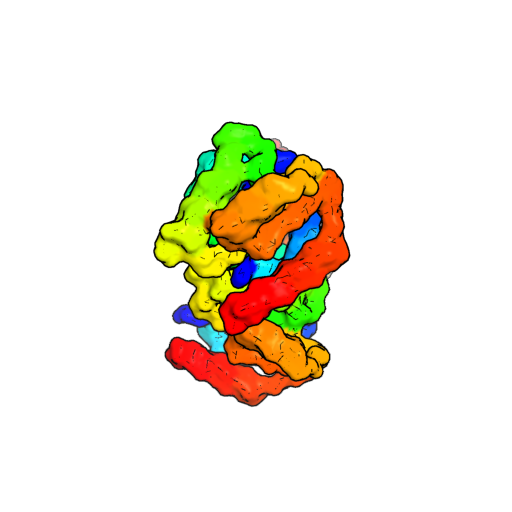00 25.91 156 VAL A O 1
ATOM 707 N N . SER A 1 100 ? 22.098 57.198 36.034 1.00 22.43 157 SER A N 1
ATOM 708 C CA . SER A 1 100 ? 22.230 57.996 34.818 1.00 20.42 157 SER A CA 1
ATOM 709 C C . SER A 1 100 ? 20.888 58.606 34.410 1.00 18.75 157 SER A C 1
ATOM 710 O O . SER A 1 100 ? 20.840 59.745 33.980 1.00 27.95 157 SER A O 1
ATOM 713 N N . ARG A 1 101 ? 19.814 57.831 34.543 1.00 21.55 158 ARG A N 1
ATOM 714 C CA . ARG A 1 101 ? 18.457 58.290 34.205 1.00 21.79 158 ARG A CA 1
ATOM 715 C C . ARG A 1 101 ? 17.979 59.372 35.144 1.00 19.86 158 ARG A C 1
ATOM 716 O O . ARG A 1 101 ? 17.500 60.413 34.703 1.00 24.47 158 ARG A O 1
ATOM 724 N N . ILE A 1 102 ? 18.081 59.124 36.448 1.00 17.87 159 ILE A N 1
ATOM 725 C CA . ILE A 1 102 ? 17.609 60.117 37.393 1.00 16.34 159 ILE A CA 1
ATOM 726 C C . ILE A 1 102 ? 18.382 61.450 37.298 1.00 24.69 159 ILE A C 1
ATOM 727 O O . ILE A 1 102 ? 17.784 62.548 37.337 1.00 23.61 159 ILE A O 1
ATOM 732 N N . VAL A 1 103 ? 19.700 61.360 37.133 1.00 17.55 160 VAL A N 1
ATOM 733 C CA . VAL A 1 103 ? 20.516 62.540 36.999 1.00 17.61 160 VAL A CA 1
ATOM 734 C C . VAL A 1 103 ? 20.163 63.305 35.713 1.00 16.67 160 VAL A C 1
ATOM 735 O O . VAL A 1 103 ? 19.998 64.539 35.740 1.00 23.25 160 VAL A O 1
ATOM 739 N N . ALA A 1 104 ? 19.988 62.581 34.609 1.00 18.78 161 ALA A N 1
ATOM 740 C CA . ALA A 1 104 ? 19.664 63.234 33.324 1.00 20.72 161 ALA A CA 1
ATOM 741 C C . ALA A 1 104 ? 18.289 63.910 33.368 1.00 26.56 161 ALA A C 1
ATOM 742 O O . ALA A 1 104 ? 18.054 64.881 32.655 1.00 23.22 161 ALA A O 1
ATOM 744 N N . LEU A 1 105 ? 17.416 63.410 34.243 1.00 22.72 162 LEU A N 1
ATOM 745 C CA . LEU A 1 105 ? 16.083 63.987 34.484 1.00 20.10 162 LEU A CA 1
ATOM 746 C C . LEU A 1 105 ? 16.071 65.190 35.430 1.00 28.77 162 LEU A C 1
ATOM 747 O O . LEU A 1 105 ? 15.013 65.787 35.646 1.00 24.26 162 LEU A O 1
ATOM 752 N N . GLY A 1 106 ? 17.242 65.559 35.969 1.00 19.96 163 GLY A N 1
ATOM 753 C CA . GLY A 1 106 ? 17.367 66.753 36.790 1.00 22.77 163 GLY A CA 1
ATOM 754 C C . GLY A 1 106 ? 17.788 66.615 38.255 1.00 18.17 163 GLY A C 1
ATOM 755 O O . GLY A 1 106 ? 18.076 67.619 38.897 1.00 25.15 163 GLY A O 1
ATOM 756 N N . ALA A 1 107 ? 17.823 65.399 38.792 1.00 16.25 164 ALA A N 1
ATOM 757 C CA . ALA A 1 107 ? 18.359 65.150 40.144 1.00 20.82 164 ALA A CA 1
ATOM 758 C C . ALA A 1 107 ? 19.861 65.502 40.213 1.00 20.30 164 ALA A C 1
ATOM 759 O O . ALA A 1 107 ? 20.575 65.295 39.238 1.00 21.41 164 ALA A O 1
ATOM 761 N N . GLU A 1 108 ? 20.333 66.022 41.350 1.00 21.79 165 GLU A N 1
ATOM 762 C CA . GLU A 1 108 ? 21.769 66.381 41.492 1.00 22.05 165 GLU A CA 1
ATOM 763 C C . GLU A 1 108 ? 22.624 65.135 41.536 1.00 23.67 165 GLU A C 1
ATOM 764 O O . GLU A 1 108 ? 23.770 65.109 41.063 1.00 26.69 165 GLU A O 1
ATOM 770 N N . THR A 1 109 ? 22.045 64.103 42.133 1.00 28.37 166 THR A N 1
ATOM 771 C CA . THR A 1 109 ? 22.736 62.872 42.418 1.00 25.62 166 THR A CA 1
ATOM 772 C C . THR A 1 109 ? 21.743 61.853 42.950 1.00 23.95 166 THR A C 1
ATOM 773 O O . THR A 1 109 ? 20.568 62.163 43.170 1.00 27.62 166 THR A O 1
ATOM 777 N N . CYS A 1 110 ? 22.222 60.632 43.143 1.00 22.30 167 CYS A N 1
ATOM 778 C CA . CYS A 1 110 ? 21.390 59.573 43.629 1.00 21.99 167 CYS A CA 1
ATOM 779 C C . CYS A 1 110 ? 22.150 58.768 44.681 1.00 25.41 167 CYS A C 1
ATOM 780 O O . CYS A 1 110 ? 23.273 58.345 44.449 1.00 33.41 167 CYS A O 1
ATOM 783 N N . PHE A 1 111 ? 21.526 58.592 45.841 1.00 25.54 168 PHE A N 1
ATOM 784 C CA . PHE A 1 111 ? 22.096 57.839 46.938 1.00 21.15 168 PHE A CA 1
ATOM 785 C C . PHE A 1 111 ? 21.543 56.429 46.968 1.00 26.69 168 PHE A C 1
ATOM 786 O O . PHE A 1 111 ? 20.336 56.234 46.857 1.00 23.15 168 PHE A O 1
ATOM 794 N N . GLY A 1 112 ? 22.431 55.446 47.109 1.00 26.16 169 GLY A N 1
ATOM 795 C CA . GLY A 1 112 ? 22.027 54.062 47.330 1.00 28.02 169 GLY A CA 1
ATOM 796 C C . GLY A 1 112 ? 21.644 53.831 48.772 1.00 32.30 169 GLY A C 1
ATOM 797 O O . GLY A 1 112 ? 21.995 54.630 49.634 1.00 42.49 169 GLY A O 1
ATOM 798 N N . LYS A 1 113 ? 20.913 52.753 49.035 1.00 32.80 170 LYS A N 1
ATOM 799 C CA . LYS A 1 113 ? 20.567 52.368 50.408 1.00 39.23 170 LYS A CA 1
ATOM 800 C C . LYS A 1 113 ? 21.349 51.111 50.798 1.00 39.05 170 LYS A C 1
ATOM 801 O O . LYS A 1 113 ? 21.517 50.234 49.965 1.00 44.43 170 LYS A O 1
ATOM 807 N N . PRO A 1 114 ? 21.884 51.040 52.043 1.00 39.62 171 PRO A N 1
ATOM 808 C CA . PRO A 1 114 ? 21.707 51.986 53.154 1.00 33.80 171 PRO A CA 1
ATOM 809 C C . PRO A 1 114 ? 22.465 53.262 52.856 1.00 30.48 171 PRO A C 1
ATOM 810 O O . PRO A 1 114 ? 23.551 53.212 52.294 1.00 31.07 171 PRO A O 1
ATOM 814 N N . LEU A 1 115 ? 21.852 54.389 53.188 1.00 31.66 172 LEU A N 1
ATOM 815 C CA . LEU A 1 115 ? 22.348 55.704 52.823 1.00 31.28 172 LEU A CA 1
ATOM 816 C C . LEU A 1 115 ? 23.657 56.046 53.533 1.00 26.19 172 LEU A C 1
ATOM 817 O O . LEU A 1 115 ? 23.781 55.823 54.725 1.00 28.46 172 LEU A O 1
ATOM 822 N N . ASN A 1 116 ? 24.639 56.560 52.797 1.00 19.04 173 ASN A N 1
ATOM 823 C CA . ASN A 1 116 ? 25.876 57.029 53.424 1.00 21.73 173 ASN A CA 1
ATOM 824 C C . ASN A 1 116 ? 25.640 58.439 53.978 1.00 21.05 173 ASN A C 1
ATOM 825 O O . ASN A 1 116 ? 25.650 59.418 53.237 1.00 20.91 173 ASN A O 1
ATOM 830 N N . PHE A 1 117 ? 25.406 58.526 55.286 1.00 20.42 174 PHE A N 1
ATOM 831 C CA . PHE A 1 117 ? 25.091 59.794 55.925 1.00 19.73 174 PHE A CA 1
ATOM 832 C C . PHE A 1 117 ? 26.274 60.786 56.036 1.00 23.07 174 PHE A C 1
ATOM 833 O O . PHE A 1 117 ? 26.062 61.984 56.109 1.00 24.49 174 PHE A O 1
ATOM 841 N N . THR A 1 118 ? 27.507 60.291 56.058 1.00 18.94 175 THR A N 1
ATOM 842 C CA . THR A 1 118 ? 28.687 61.182 55.932 1.00 18.45 175 THR A CA 1
ATOM 843 C C . THR A 1 118 ? 28.720 61.919 54.580 1.00 21.58 175 THR A C 1
ATOM 844 O O . THR A 1 118 ? 28.877 63.149 54.505 1.00 22.69 175 THR A O 1
ATOM 848 N N . LEU A 1 119 ? 28.570 61.161 53.508 1.00 19.22 176 LEU A N 1
ATOM 849 C CA . LEU A 1 119 ? 28.478 61.771 52.186 1.00 18.77 176 LEU A CA 1
ATOM 850 C C . LEU A 1 119 ? 27.269 62.725 52.034 1.00 25.98 176 LEU A C 1
ATOM 851 O O . LEU A 1 119 ? 27.401 63.824 51.496 1.00 24.23 176 LEU A O 1
ATOM 856 N N . LEU A 1 120 ? 26.107 62.315 52.538 1.00 21.45 177 LEU A N 1
ATOM 857 C CA . LEU A 1 120 ? 24.920 63.165 52.496 1.00 19.92 177 LEU A CA 1
ATOM 858 C C . LEU A 1 120 ? 25.082 64.481 53.232 1.00 17.88 177 LEU A C 1
ATOM 859 O O . LEU A 1 120 ? 24.690 65.522 52.715 1.00 26.68 177 LEU A O 1
ATOM 864 N N . GLU A 1 121 ? 25.668 64.433 54.424 1.00 22.99 178 GLU A N 1
ATOM 865 C CA . GLU A 1 121 ? 25.952 65.637 55.215 1.00 20.89 178 GLU A CA 1
ATOM 866 C C . GLU A 1 121 ? 26.728 66.688 54.398 1.00 26.98 178 GLU A C 1
ATOM 867 O O . GLU A 1 121 ? 26.320 67.840 54.341 1.00 27.58 178 GLU A O 1
ATOM 873 N N . LYS A 1 122 ? 27.819 66.266 53.755 1.00 25.32 179 LYS A N 1
ATOM 874 C CA . LYS A 1 122 ? 28.656 67.135 52.910 1.00 27.72 179 LYS A CA 1
ATOM 875 C C . LYS A 1 122 ? 27.882 67.634 51.702 1.00 28.96 179 LYS A C 1
ATOM 876 O O . LYS A 1 122 ? 27.901 68.828 51.397 1.00 33.11 179 LYS A O 1
ATOM 882 N N . THR A 1 123 ? 27.216 66.694 51.022 1.00 32.29 180 THR A N 1
ATOM 883 C CA . THR A 1 123 ? 26.516 66.929 49.758 1.00 25.01 180 THR A CA 1
ATOM 884 C C . THR A 1 123 ? 25.405 67.944 49.900 1.00 23.21 180 THR A C 1
ATOM 885 O O . THR A 1 123 ? 25.420 68.957 49.215 1.00 26.52 180 THR A O 1
ATOM 889 N N . ILE A 1 124 ? 24.468 67.704 50.815 1.00 24.78 181 ILE A N 1
ATOM 890 C CA . ILE A 1 124 ? 23.333 68.620 50.972 1.00 23.02 181 ILE A CA 1
ATOM 891 C C . ILE A 1 124 ? 23.751 70.023 51.405 1.00 26.95 181 ILE A C 1
ATOM 892 O O . ILE A 1 124 ? 23.184 70.998 50.925 1.00 28.58 181 ILE A O 1
ATOM 897 N N . LYS A 1 125 ? 24.744 70.127 52.290 1.00 32.51 182 LYS A N 1
ATOM 898 C CA . LYS A 1 125 ? 25.274 71.435 52.693 1.00 28.48 182 LYS A CA 1
ATOM 899 C C . LYS A 1 125 ? 25.869 72.195 51.494 1.00 31.95 182 LYS A C 1
ATOM 900 O O . LYS A 1 125 ? 25.578 73.369 51.281 1.00 31.88 182 LYS A O 1
ATOM 906 N N . GLN A 1 126 ? 26.702 71.507 50.720 1.00 32.88 183 GLN A N 1
ATOM 907 C CA . GLN A 1 126 ? 27.243 72.068 49.488 1.00 37.13 183 GLN A CA 1
ATOM 908 C C . GLN A 1 126 ? 26.132 72.599 48.589 1.00 39.61 183 GLN A C 1
ATOM 909 O O . GLN A 1 126 ? 26.125 73.774 48.221 1.00 40.75 183 GLN A O 1
ATOM 915 N N . LEU A 1 127 ? 25.193 71.726 48.239 1.00 40.30 184 LEU A N 1
ATOM 916 C CA . LEU A 1 127 ? 24.107 72.084 47.310 1.00 39.42 184 LEU A CA 1
ATOM 917 C C . LEU A 1 127 ? 23.269 73.272 47.767 1.00 40.58 184 LEU A C 1
ATOM 918 O O . LEU A 1 127 ? 22.857 74.083 46.941 1.00 43.86 184 LEU A O 1
ATOM 923 N N . VAL A 1 128 ? 23.036 73.376 49.074 1.00 38.42 185 VAL A N 1
ATOM 924 C CA . VAL A 1 128 ? 22.262 74.469 49.639 1.00 43.06 185 VAL A CA 1
ATOM 925 C C . VAL A 1 128 ? 23.020 75.779 49.442 1.00 53.66 185 VAL A C 1
ATOM 926 O O . VAL A 1 128 ? 22.433 76.787 49.028 1.00 59.24 185 VAL A O 1
ATOM 930 N N . GLU A 1 129 ? 24.331 75.733 49.688 1.00 58.41 186 GLU A N 1
ATOM 931 C CA . GLU A 1 129 ? 25.213 76.894 49.550 1.00 59.38 186 GLU A CA 1
ATOM 932 C C . GLU A 1 129 ? 25.427 77.332 48.097 1.00 58.43 186 GLU A C 1
ATOM 933 O O . GLU A 1 129 ? 25.356 78.520 47.796 1.00 58.47 186 GLU A O 1
ATOM 939 N N . GLN A 1 130 ? 25.664 76.371 47.201 1.00 61.25 187 GLN A N 1
ATOM 940 C CA . GLN A 1 130 ? 25.917 76.651 45.777 1.00 63.87 187 GLN A CA 1
ATOM 941 C C . GLN A 1 130 ? 24.692 77.190 45.034 1.00 65.90 187 GLN A C 1
ATOM 942 O O . GLN A 1 130 ? 24.781 77.602 43.877 1.00 62.52 187 GLN A O 1
ATOM 948 N N . LYS A 1 131 ? 23.548 77.166 45.708 1.00 73.49 188 LYS A N 1
ATOM 949 C CA . LYS A 1 131 ? 22.336 77.784 45.202 1.00 75.97 188 LYS A CA 1
ATOM 950 C C . LYS A 1 131 ? 22.324 79.289 45.451 1.00 79.72 188 LYS A C 1
ATOM 951 O O . LYS A 1 131 ? 21.972 80.067 44.550 1.00 82.59 188 LYS A O 1
ATOM 957 N N . LYS A 1 132 ? 22.723 79.684 46.663 1.00 79.20 189 LYS A N 1
ATOM 958 C CA . LYS A 1 132 ? 22.673 81.085 47.108 1.00 76.86 189 LYS A CA 1
ATOM 959 C C . LYS A 1 132 ? 23.667 81.982 46.370 1.00 74.47 189 LYS A C 1
ATOM 960 O O . LYS A 1 132 ? 23.340 82.566 45.337 1.00 71.30 189 LYS A O 1
ATOM 966 N N . PHE B 1 9 ? 20.173 33.385 91.811 1.00 65.03 66 PHE B N 1
ATOM 967 C CA . PHE B 1 9 ? 21.328 33.413 92.758 1.00 60.51 66 PHE B CA 1
ATOM 968 C C . PHE B 1 9 ? 21.949 34.808 92.838 1.00 59.58 66 PHE B C 1
ATOM 969 O O . PHE B 1 9 ? 22.163 35.452 91.811 1.00 60.70 66 PHE B O 1
ATOM 977 N N . SER B 1 10 ? 22.247 35.257 94.060 1.00 53.59 67 SER B N 1
ATOM 978 C CA . SER B 1 10 ? 22.643 36.643 94.313 1.00 49.33 67 SER B CA 1
ATOM 979 C C . SER B 1 10 ? 23.634 36.782 95.471 1.00 45.46 67 SER B C 1
ATOM 980 O O . SER B 1 10 ? 23.414 36.218 96.537 1.00 42.86 67 SER B O 1
ATOM 983 N N . ILE B 1 11 ? 24.703 37.551 95.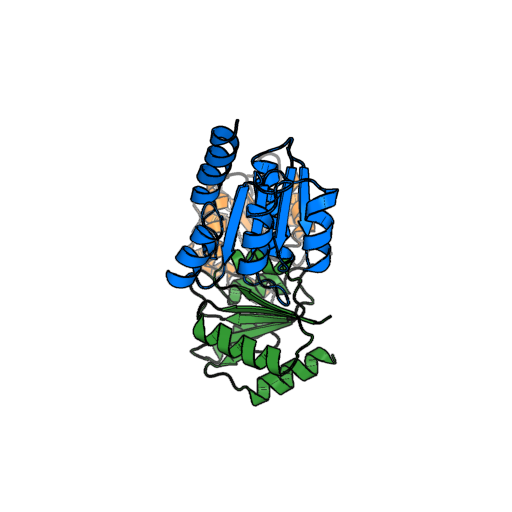255 1.00 41.67 68 ILE B N 1
ATOM 984 C CA . ILE B 1 11 ? 25.772 37.754 96.251 1.00 42.43 68 ILE B CA 1
ATOM 985 C C . ILE B 1 11 ? 25.953 39.249 96.567 1.00 40.02 68 ILE B C 1
ATOM 986 O O . ILE B 1 11 ? 26.056 40.067 95.652 1.00 40.13 68 ILE B O 1
ATOM 991 N N . LEU B 1 12 ? 25.993 39.587 97.862 1.00 36.44 69 LEU B N 1
ATOM 992 C CA . LEU B 1 12 ? 26.286 40.945 98.323 1.00 30.96 69 LEU B CA 1
ATOM 993 C C . LEU B 1 12 ? 27.656 41.001 98.992 1.00 30.47 69 LEU B C 1
ATOM 994 O O . LEU B 1 12 ? 27.912 40.358 100.000 1.00 36.55 69 LEU B O 1
ATOM 999 N N . ILE B 1 13 ? 28.534 41.799 98.422 1.00 28.80 70 ILE B N 1
ATOM 1000 C CA . ILE B 1 13 ? 29.855 41.982 98.956 1.00 32.33 70 ILE B CA 1
ATOM 1001 C C . ILE B 1 13 ? 29.805 43.285 99.741 1.00 37.03 70 ILE B C 1
ATOM 1002 O O . ILE B 1 13 ? 29.478 44.335 99.178 1.00 35.07 70 ILE B O 1
ATOM 1007 N N . ILE B 1 14 ? 30.041 43.190 101.055 1.00 36.68 71 ILE B N 1
ATOM 1008 C CA . ILE B 1 14 ? 30.152 44.357 101.940 1.00 34.31 71 ILE B CA 1
ATOM 1009 C C . ILE B 1 14 ? 31.641 44.589 102.172 1.00 34.83 71 ILE B C 1
ATOM 1010 O O . ILE B 1 14 ? 32.282 43.907 102.976 1.00 38.77 71 ILE B O 1
ATOM 1015 N N . GLU B 1 15 ? 32.194 45.545 101.436 1.00 36.94 72 GLU B N 1
ATOM 1016 C CA . GLU B 1 15 ? 33.642 45.681 101.340 1.00 36.80 72 GLU B CA 1
ATOM 1017 C C . GLU B 1 15 ? 34.113 47.127 101.077 1.00 39.20 72 GLU B C 1
ATOM 1018 O O . GLU B 1 15 ? 33.746 47.757 100.088 1.00 38.75 72 GLU B O 1
ATOM 1024 N N . ASP B 1 16 ? 34.930 47.601 102.010 1.00 42.08 73 ASP B N 1
ATOM 1025 C CA . ASP B 1 16 ? 35.536 48.916 102.062 1.00 47.24 73 ASP B CA 1
ATOM 1026 C C . ASP B 1 16 ? 36.435 49.150 100.858 1.00 53.56 73 ASP B C 1
ATOM 1027 O O . ASP B 1 16 ? 36.239 50.093 100.091 1.00 54.31 73 ASP B O 1
ATOM 1032 N N . ASP B 1 17 ? 37.423 48.262 100.721 1.00 54.97 74 ASP B N 1
ATOM 1033 C CA . ASP B 1 17 ? 38.523 48.369 99.774 1.00 54.33 74 ASP B CA 1
ATOM 1034 C C . ASP B 1 17 ? 38.051 48.146 98.346 1.00 58.71 74 ASP B C 1
ATOM 1035 O O . ASP B 1 17 ? 37.597 47.052 97.997 1.00 55.01 74 ASP B O 1
ATOM 1040 N N . LYS B 1 18 ? 38.180 49.194 97.529 1.00 60.33 75 LYS B N 1
ATOM 1041 C CA . LYS B 1 18 ? 37.628 49.226 96.176 1.00 57.32 75 LYS B CA 1
ATOM 1042 C C . LYS B 1 18 ? 38.313 48.232 95.224 1.00 54.89 75 LYS B C 1
ATOM 1043 O O . LYS B 1 18 ? 37.654 47.633 94.371 1.00 54.31 75 LYS B O 1
ATOM 1049 N N . GLU B 1 19 ? 39.623 48.049 95.385 1.00 49.38 76 GLU B N 1
ATOM 1050 C CA . GLU B 1 19 ? 40.384 47.112 94.551 1.00 52.25 76 GLU B CA 1
ATOM 1051 C C . GLU B 1 19 ? 40.105 45.643 94.894 1.00 52.75 76 GLU B C 1
ATOM 1052 O O . GLU B 1 19 ? 39.939 44.797 93.995 1.00 47.62 76 GLU B O 1
ATOM 1058 N N . PHE B 1 20 ? 40.060 45.347 96.194 1.00 52.14 77 PHE B N 1
ATOM 1059 C CA . PHE B 1 20 ? 39.784 43.999 96.666 1.00 49.43 77 PHE B CA 1
ATOM 1060 C C . PHE B 1 20 ? 38.375 43.566 96.250 1.00 51.16 77 PHE B C 1
ATOM 1061 O O . PHE B 1 20 ? 38.170 42.421 95.830 1.00 52.69 77 PHE B O 1
ATOM 1069 N N . ALA B 1 21 ? 37.425 44.499 96.351 1.00 50.34 78 ALA B N 1
ATOM 1070 C CA . ALA B 1 21 ? 36.023 44.268 95.982 1.00 50.63 78 ALA B CA 1
ATOM 1071 C C . ALA B 1 21 ? 35.838 43.958 94.492 1.00 50.03 78 ALA B C 1
ATOM 1072 O O . ALA B 1 21 ? 34.979 43.153 94.108 1.00 42.23 78 ALA B O 1
ATOM 1074 N N . ASP B 1 22 ? 36.647 44.610 93.661 1.00 53.31 79 ASP B N 1
ATOM 1075 C CA . ASP B 1 22 ? 36.612 44.389 92.216 1.00 56.32 79 ASP B CA 1
ATOM 1076 C C . ASP B 1 22 ? 37.289 43.073 91.817 1.00 51.46 79 ASP B C 1
ATOM 1077 O O . ASP B 1 22 ? 36.781 42.355 90.956 1.00 46.86 79 ASP B O 1
ATOM 1082 N N . MET B 1 23 ? 38.413 42.761 92.466 1.00 45.51 80 MET B N 1
ATOM 1083 C CA . MET B 1 23 ? 39.053 41.434 92.393 1.00 52.34 80 MET B CA 1
ATOM 1084 C C . MET B 1 23 ? 38.111 40.267 92.743 1.00 51.46 80 MET B C 1
ATOM 1085 O O . MET B 1 23 ? 38.096 39.248 92.046 1.00 56.09 80 MET B O 1
ATOM 1090 N N . LEU B 1 24 ? 37.328 40.432 93.812 1.00 45.82 81 LEU B N 1
ATOM 1091 C CA . LEU B 1 24 ? 36.412 39.397 94.287 1.00 39.92 81 LEU B CA 1
ATOM 1092 C C . LEU B 1 24 ? 35.186 39.259 93.395 1.00 39.99 81 LEU B C 1
ATOM 1093 O O . LEU B 1 24 ? 34.682 38.147 93.196 1.00 38.18 81 LEU B O 1
ATOM 1098 N N . THR B 1 25 ? 34.700 40.392 92.886 1.00 42.67 82 THR B N 1
ATOM 1099 C CA . THR B 1 25 ? 33.592 40.428 91.922 1.00 45.35 82 THR B CA 1
ATOM 1100 C C . THR B 1 25 ? 34.002 39.753 90.614 1.00 46.58 82 THR B C 1
ATOM 1101 O O . THR B 1 25 ? 33.252 38.944 90.070 1.00 48.39 82 THR B O 1
ATOM 1105 N N . GLN B 1 26 ? 35.202 40.084 90.137 1.00 51.39 83 GLN B N 1
ATOM 1106 C CA . GLN B 1 26 ? 35.798 39.470 88.948 1.00 57.46 83 GLN B CA 1
ATOM 1107 C C . GLN B 1 26 ? 35.827 37.948 89.099 1.00 56.57 83 GLN B C 1
ATOM 1108 O O . GLN B 1 26 ? 35.357 37.222 88.222 1.00 54.04 83 GLN B O 1
ATOM 1114 N N . PHE B 1 27 ? 36.351 37.490 90.235 1.00 55.17 84 PHE B N 1
ATOM 1115 C CA . PHE B 1 27 ? 36.469 36.074 90.543 1.00 52.10 84 PHE B CA 1
ATOM 1116 C C . PHE B 1 27 ? 35.125 35.340 90.563 1.00 51.15 84 PHE B C 1
ATOM 1117 O O . PHE B 1 27 ? 34.985 34.261 89.974 1.00 54.21 84 PHE B O 1
ATOM 1125 N N . LEU B 1 28 ? 34.144 35.922 91.239 1.00 44.02 85 LEU B N 1
ATOM 1126 C CA . LEU B 1 28 ? 32.846 35.275 91.389 1.00 50.07 85 LEU B CA 1
ATOM 1127 C C . LEU B 1 28 ? 31.992 35.350 90.125 1.00 51.52 85 LEU B C 1
ATOM 1128 O O . LEU B 1 28 ? 31.124 34.502 89.925 1.00 52.18 85 LEU B O 1
ATOM 1133 N N . GLU B 1 29 ? 32.221 36.366 89.290 1.00 54.96 86 GLU B N 1
ATOM 1134 C CA . GLU B 1 29 ? 31.532 36.472 87.997 1.00 60.10 86 GLU B CA 1
ATOM 1135 C C . GLU B 1 29 ? 32.002 35.405 87.001 1.00 59.43 86 GLU B C 1
ATOM 1136 O O . GLU B 1 29 ? 31.185 34.853 86.260 1.00 59.67 86 GLU B O 1
ATOM 1142 N N . ASN B 1 30 ? 33.306 35.115 86.999 1.00 61.78 87 ASN B N 1
ATOM 1143 C CA . ASN B 1 30 ? 33.852 33.963 86.268 1.00 66.56 87 ASN B CA 1
ATOM 1144 C C . ASN B 1 30 ? 33.240 32.667 86.773 1.00 68.37 87 ASN B C 1
ATOM 1145 O O . ASN B 1 30 ? 32.793 31.840 85.985 1.00 74.41 87 ASN B O 1
ATOM 1150 N N . LEU B 1 31 ? 33.215 32.521 88.096 1.00 67.91 88 LEU B N 1
ATOM 1151 C CA . LEU B 1 31 ? 32.747 31.318 88.767 1.00 64.89 88 LEU B CA 1
ATOM 1152 C C . LEU B 1 31 ? 31.259 31.055 88.527 1.00 64.96 88 LEU B C 1
ATOM 1153 O O . LEU B 1 31 ? 30.892 29.970 88.083 1.00 65.44 88 LEU B O 1
ATOM 1158 N N . PHE B 1 32 ? 30.412 32.040 88.823 1.00 65.41 89 PHE B N 1
ATOM 1159 C CA . PHE B 1 32 ? 28.960 31.892 88.686 1.00 68.12 89 PHE B CA 1
ATOM 1160 C C . PHE B 1 32 ? 28.428 32.914 87.681 1.00 67.74 89 PHE B C 1
ATOM 1161 O O . PHE B 1 32 ? 28.056 34.030 88.073 1.00 65.08 89 PHE B O 1
ATOM 1169 N N . PRO B 1 33 ? 28.363 32.537 86.387 1.00 64.07 90 PRO B N 1
ATOM 1170 C CA . PRO B 1 33 ? 28.133 33.530 85.341 1.00 60.44 90 PRO B CA 1
ATOM 1171 C C . PRO B 1 33 ? 26.707 34.062 85.290 1.00 58.99 90 PRO B C 1
ATOM 1172 O O . PRO B 1 33 ? 26.489 35.124 84.723 1.00 62.04 90 PRO B O 1
ATOM 1176 N N . TYR B 1 34 ? 25.755 33.342 85.878 1.00 58.77 91 TYR B N 1
ATOM 1177 C CA . TYR B 1 34 ? 24.366 33.811 85.943 1.00 64.02 91 TYR B CA 1
ATOM 1178 C C . TYR B 1 34 ? 23.966 34.152 87.387 1.00 67.58 91 TYR B C 1
ATOM 1179 O O . TYR B 1 34 ? 22.808 33.969 87.803 1.00 67.99 91 TYR B O 1
ATOM 1188 N N . ALA B 1 35 ? 24.951 34.645 88.139 1.00 65.99 92 ALA B N 1
ATOM 1189 C CA . ALA B 1 35 ? 24.719 35.255 89.443 1.00 64.60 92 ALA B CA 1
ATOM 1190 C C . ALA B 1 35 ? 24.685 36.767 89.294 1.00 61.55 92 ALA B C 1
ATOM 1191 O O . ALA B 1 35 ? 25.421 37.332 88.485 1.00 60.49 92 ALA B O 1
ATOM 1193 N N . LYS B 1 36 ? 23.825 37.415 90.071 1.00 59.30 93 LYS B N 1
ATOM 1194 C CA . LYS B 1 36 ? 23.909 38.858 90.242 1.00 57.62 93 LYS B CA 1
ATOM 1195 C C . LYS B 1 36 ? 24.795 39.172 91.445 1.00 55.14 93 LYS B C 1
ATOM 1196 O O . LYS B 1 36 ? 24.495 38.805 92.580 1.00 56.39 93 LYS B O 1
ATOM 1202 N N . ILE B 1 37 ? 25.911 39.827 91.169 1.00 51.89 94 ILE B N 1
ATOM 1203 C CA . ILE B 1 37 ? 26.898 40.157 92.175 1.00 46.83 94 ILE B CA 1
ATOM 1204 C C . ILE B 1 37 ? 26.949 41.676 92.341 1.00 50.92 94 ILE B C 1
ATOM 1205 O O . ILE B 1 37 ? 27.239 42.407 91.390 1.00 51.44 94 ILE B O 1
ATOM 1210 N N . LYS B 1 38 ? 26.624 42.144 93.548 1.00 54.97 95 LYS B N 1
ATOM 1211 C CA . LYS B 1 38 ? 26.569 43.583 93.852 1.00 52.91 95 LYS B CA 1
ATOM 1212 C C . LYS B 1 38 ? 27.457 43.897 95.039 1.00 46.11 95 LYS B C 1
ATOM 1213 O O . LYS B 1 38 ? 27.524 43.120 95.988 1.00 42.79 95 LYS B O 1
ATOM 1219 N N . ILE B 1 39 ? 28.117 45.044 94.992 1.00 37.21 96 ILE B N 1
ATOM 1220 C CA . ILE B 1 39 ? 28.992 45.445 96.075 1.00 39.42 96 ILE B CA 1
ATOM 1221 C C . ILE B 1 39 ? 28.514 46.702 96.832 1.00 44.63 96 ILE B C 1
ATOM 1222 O O . ILE B 1 39 ? 27.988 47.635 96.232 1.00 49.65 96 ILE B O 1
ATOM 1227 N N . ALA B 1 40 ? 28.670 46.689 98.159 1.00 43.53 97 ALA B N 1
ATOM 1228 C CA . ALA B 1 40 ? 28.390 47.841 99.020 1.00 42.18 97 ALA B CA 1
ATOM 1229 C C . ALA B 1 40 ? 29.668 48.333 99.708 1.00 39.51 97 ALA B C 1
ATOM 1230 O O . ALA B 1 40 ? 30.311 47.577 100.442 1.00 42.71 97 ALA B O 1
ATOM 1232 N N . TYR B 1 41 ? 30.022 49.601 99.471 1.00 39.36 98 TYR B N 1
ATOM 1233 C CA . TYR B 1 41 ? 31.322 50.174 99.872 1.00 37.10 98 TYR B CA 1
ATOM 1234 C C . TYR B 1 41 ? 31.277 50.939 101.197 1.00 37.34 98 TYR B C 1
ATOM 1235 O O . TYR B 1 41 ? 32.316 51.344 101.723 1.00 40.77 98 TYR B O 1
ATOM 1244 N N . ASN B 1 42 ? 30.073 51.151 101.718 1.00 38.60 99 ASN B N 1
ATOM 1245 C CA . ASN B 1 42 ? 29.866 51.894 102.956 1.00 39.77 99 ASN B CA 1
ATOM 1246 C C . ASN B 1 42 ? 28.739 51.247 103.776 1.00 38.26 99 ASN B C 1
ATOM 1247 O O . ASN B 1 42 ? 27.918 50.508 103.205 1.00 32.48 99 ASN B O 1
ATOM 1252 N N . PRO B 1 43 ? 28.699 51.513 105.107 1.00 37.70 100 PRO B N 1
ATOM 1253 C CA . PRO B 1 43 ? 27.668 50.920 105.961 1.00 33.55 100 PRO B CA 1
ATOM 1254 C C . PRO B 1 43 ? 26.231 51.183 105.543 1.00 33.97 100 PRO B C 1
ATOM 1255 O O . PRO B 1 43 ? 25.410 50.268 105.625 1.00 36.10 100 PRO B O 1
ATOM 1259 N N . PHE B 1 44 ? 25.926 52.395 105.077 1.00 37.34 101 PHE B N 1
ATOM 1260 C CA . PHE B 1 44 ? 24.566 52.690 104.615 1.00 34.26 101 PHE B CA 1
ATOM 1261 C C . PHE B 1 44 ? 24.090 51.802 103.463 1.00 34.38 101 PHE B C 1
ATOM 1262 O O . PHE B 1 44 ? 22.989 51.234 103.517 1.00 36.93 101 PHE B O 1
ATOM 1270 N N . ASP B 1 45 ? 24.904 51.720 102.415 1.00 32.97 102 ASP B N 1
ATOM 1271 C CA . ASP B 1 45 ? 24.579 50.903 101.247 1.00 34.93 102 ASP B CA 1
ATOM 1272 C C . ASP B 1 45 ? 24.474 49.404 101.573 1.00 33.99 102 ASP B C 1
ATOM 1273 O O . ASP B 1 45 ? 23.672 48.702 100.971 1.00 33.93 102 ASP B O 1
ATOM 1278 N N . ALA B 1 46 ? 25.282 48.942 102.528 1.00 32.96 103 ALA B N 1
ATOM 1279 C CA . ALA B 1 46 ? 25.219 47.573 103.040 1.00 26.15 103 ALA B CA 1
ATOM 1280 C C . ALA B 1 46 ? 23.855 47.228 103.627 1.00 29.19 103 ALA B C 1
ATOM 1281 O O . ALA B 1 46 ? 23.297 46.187 103.303 1.00 30.15 103 ALA B O 1
ATOM 1283 N N . GLY B 1 47 ? 23.311 48.109 104.471 1.00 29.37 104 GLY B N 1
ATOM 1284 C CA . GLY B 1 47 ? 21.979 47.899 105.057 1.00 25.66 104 GLY B CA 1
ATOM 1285 C C . GLY B 1 47 ? 20.839 48.034 104.061 1.00 31.47 104 GLY B C 1
ATOM 1286 O O . GLY B 1 47 ? 19.799 47.379 104.181 1.00 32.30 104 GLY B O 1
ATOM 1287 N N . ASP B 1 48 ? 21.049 48.905 103.081 1.00 32.87 105 ASP B N 1
ATOM 1288 C CA . ASP B 1 48 ? 20.095 49.153 102.020 1.00 30.41 105 ASP B CA 1
ATOM 1289 C C . ASP B 1 48 ? 20.097 47.983 101.040 1.00 30.38 105 ASP B C 1
ATOM 1290 O O . ASP B 1 48 ? 19.058 47.354 100.827 1.00 33.55 105 ASP B O 1
ATOM 1295 N N . LEU B 1 49 ? 21.265 47.670 100.475 1.00 32.90 106 LEU B N 1
ATOM 1296 C CA . LEU B 1 49 ? 21.394 46.580 99.480 1.00 34.92 106 LEU B CA 1
ATOM 1297 C C . LEU B 1 49 ? 21.033 45.198 100.042 1.00 35.26 106 LEU B C 1
ATOM 1298 O O . LEU B 1 49 ? 20.582 44.325 99.309 1.00 35.04 106 LEU B O 1
ATOM 1303 N N . LEU B 1 50 ? 21.189 45.020 101.354 1.00 31.22 107 LEU B N 1
ATOM 1304 C CA . LEU B 1 50 ? 20.719 43.821 102.029 1.00 30.88 107 LEU B CA 1
ATOM 1305 C C . LEU B 1 50 ? 19.262 43.534 101.698 1.00 34.35 107 LEU B C 1
ATOM 1306 O O . LEU B 1 50 ? 18.851 42.374 101.628 1.00 38.00 107 LEU B O 1
ATOM 1311 N N . HIS B 1 51 ? 18.482 44.592 101.490 1.00 37.23 108 HIS B N 1
ATOM 1312 C CA . HIS B 1 51 ? 17.065 44.443 101.191 1.00 36.16 108 HIS B CA 1
ATOM 1313 C C . HIS B 1 51 ? 16.747 44.444 99.705 1.00 38.98 108 HIS B C 1
ATOM 1314 O O . HIS B 1 51 ? 15.947 43.638 99.259 1.00 38.44 108 HIS B O 1
ATOM 1321 N N . THR B 1 52 ? 17.371 45.348 98.951 1.00 43.77 109 THR B N 1
ATOM 1322 C CA . THR B 1 52 ? 17.072 45.508 97.522 1.00 42.58 109 THR B CA 1
ATOM 1323 C C . THR B 1 52 ? 17.687 44.398 96.658 1.00 46.29 109 THR B C 1
ATOM 1324 O O . THR B 1 52 ? 17.117 44.031 95.629 1.00 42.51 109 THR B O 1
ATOM 1328 N N . VAL B 1 53 ? 18.836 43.873 97.090 1.00 43.83 110 VAL B N 1
ATOM 1329 C CA . VAL B 1 53 ? 19.544 42.794 96.386 1.00 45.99 110 VAL B CA 1
ATOM 1330 C C . VAL B 1 53 ? 19.002 41.420 96.807 1.00 46.52 110 VAL B C 1
ATOM 1331 O O . VAL B 1 53 ? 19.107 40.446 96.052 1.00 50.08 110 VAL B O 1
ATOM 1335 N N . LYS B 1 54 ? 18.375 41.372 97.986 1.00 45.29 111 LYS B N 1
ATOM 1336 C CA . LYS B 1 54 ? 17.855 40.135 98.588 1.00 42.89 111 LYS B CA 1
ATOM 1337 C C . LYS B 1 54 ? 18.833 38.960 98.432 1.00 41.96 111 LYS B C 1
ATOM 1338 O O . LYS B 1 54 ? 18.466 37.927 97.848 1.00 39.56 111 LYS B O 1
ATOM 1344 N N . PRO B 1 55 ? 20.072 39.108 98.961 1.00 35.71 112 PRO B N 1
ATOM 1345 C CA . PRO B 1 55 ? 21.149 38.170 98.617 1.00 38.37 112 PRO B CA 1
ATOM 1346 C C . PRO B 1 55 ? 20.999 36.803 99.274 1.00 40.91 112 PRO B C 1
ATOM 1347 O O . PRO B 1 55 ? 20.405 36.694 100.350 1.00 46.46 112 PRO B O 1
ATOM 1351 N N . ASP B 1 56 ? 21.514 35.776 98.605 1.00 40.06 113 ASP B N 1
ATOM 1352 C CA . ASP B 1 56 ? 21.552 34.416 99.142 1.00 36.79 113 ASP B CA 1
ATOM 1353 C C . ASP B 1 56 ? 22.806 34.235 99.971 1.00 33.53 113 ASP B C 1
ATOM 1354 O O . ASP B 1 56 ? 22.818 33.460 100.921 1.00 31.05 113 ASP B O 1
ATOM 1359 N N . VAL B 1 57 ? 23.877 34.908 99.559 1.00 30.30 114 VAL B N 1
ATOM 1360 C CA . VAL B 1 57 ? 25.105 34.989 100.351 1.00 32.69 114 VAL B CA 1
ATOM 1361 C C . VAL B 1 57 ? 25.637 36.420 100.493 1.00 35.81 114 VAL B C 1
ATOM 1362 O O . VAL B 1 57 ? 25.573 37.210 99.551 1.00 36.89 114 VAL B O 1
ATOM 1366 N N . VAL B 1 58 ? 26.074 36.778 101.702 1.00 33.59 115 VAL B N 1
ATOM 1367 C CA . VAL B 1 58 ? 26.821 38.016 101.885 1.00 30.04 115 VAL B CA 1
ATOM 1368 C C . VAL B 1 58 ? 28.246 37.758 102.325 1.00 27.93 115 VAL B C 1
ATOM 1369 O O . VAL B 1 58 ? 28.502 36.902 103.178 1.00 28.90 115 VAL B O 1
ATOM 1373 N N . MET B 1 59 ? 29.160 38.455 101.660 1.00 26.46 116 MET B N 1
ATOM 1374 C CA . MET B 1 59 ? 30.585 38.423 101.978 1.00 31.43 116 MET B CA 1
ATOM 1375 C C . MET B 1 59 ? 30.853 39.676 102.789 1.00 28.09 116 MET B C 1
ATOM 1376 O O . MET B 1 59 ? 30.691 40.790 102.301 1.00 30.91 116 MET B O 1
ATOM 1381 N N . LEU B 1 60 ? 31.273 39.485 104.030 1.00 31.86 117 LEU B N 1
ATOM 1382 C CA . LEU B 1 60 ? 31.267 40.552 105.010 1.00 28.04 117 LEU B CA 1
ATOM 1383 C C . LEU B 1 60 ? 32.669 40.890 105.486 1.00 26.19 117 LEU B C 1
ATOM 1384 O O . LEU B 1 60 ? 33.298 40.081 106.155 1.00 31.84 117 LEU B O 1
ATOM 1389 N N . ASP B 1 61 ? 33.161 42.089 105.178 1.00 34.29 118 ASP B N 1
ATOM 1390 C CA . ASP B 1 61 ? 34.454 42.494 105.752 1.00 38.80 118 ASP B CA 1
ATOM 1391 C C . ASP B 1 61 ? 34.261 42.924 107.203 1.00 41.00 118 ASP B C 1
ATOM 1392 O O . ASP B 1 61 ? 33.414 43.767 107.513 1.00 47.17 118 ASP B O 1
ATOM 1397 N N . LEU B 1 62 ? 35.060 42.328 108.084 1.00 42.24 119 LEU B N 1
ATOM 1398 C CA . LEU B 1 62 ? 34.975 42.556 109.521 1.00 36.75 119 LEU B CA 1
ATOM 1399 C C . LEU B 1 62 ? 35.773 43.766 109.957 1.00 45.75 119 LEU B C 1
ATOM 1400 O O . LEU B 1 62 ? 35.825 44.089 111.142 1.00 51.83 119 LEU B O 1
ATOM 1405 N N . MET B 1 63 ? 36.392 44.441 108.995 1.00 46.28 120 MET B N 1
ATOM 1406 C CA . MET B 1 63 ? 37.198 45.622 109.275 1.00 48.99 120 MET B CA 1
ATOM 1407 C C . MET B 1 63 ? 36.760 46.866 108.491 1.00 48.55 120 MET B C 1
ATOM 1408 O O . MET B 1 63 ? 37.525 47.830 108.410 1.00 49.80 120 MET B O 1
ATOM 1413 N N . MET B 1 64 ? 35.551 46.845 107.917 1.00 45.73 121 MET B N 1
ATOM 1414 C CA . MET B 1 64 ? 34.959 48.038 107.309 1.00 46.96 121 MET B CA 1
ATOM 1415 C C . MET B 1 64 ? 34.874 49.150 108.375 1.00 54.27 121 MET B C 1
ATOM 1416 O O . MET B 1 64 ? 34.455 48.898 109.518 1.00 55.13 121 MET B O 1
ATOM 1421 N N . VAL B 1 65 ? 35.317 50.355 108.007 1.00 54.38 122 VAL B N 1
ATOM 1422 C CA . VAL B 1 65 ? 35.297 51.520 108.902 1.00 54.98 122 VAL B CA 1
ATOM 1423 C C . VAL B 1 65 ? 33.847 51.960 109.145 1.00 52.36 122 VAL B C 1
ATOM 1424 O O . VAL B 1 65 ? 33.036 52.006 108.209 1.00 52.09 122 VAL B O 1
ATOM 1428 N N . GLY B 1 66 ? 33.528 52.251 110.407 1.00 49.90 123 GLY B N 1
ATOM 1429 C CA . GLY B 1 66 ? 32.198 52.732 110.803 1.00 49.24 123 GLY B CA 1
ATOM 1430 C C . GLY B 1 66 ? 31.116 51.666 110.827 1.00 48.57 123 GLY B C 1
ATOM 1431 O O . GLY B 1 66 ? 29.932 51.974 110.688 1.00 48.35 123 GLY B O 1
ATOM 1432 N N . MET B 1 67 ? 31.524 50.411 111.003 1.00 45.26 124 MET B N 1
ATOM 1433 C CA . MET B 1 67 ? 30.593 49.288 111.037 1.00 46.32 124 MET B CA 1
ATOM 1434 C C . MET B 1 67 ? 31.119 48.207 111.980 1.00 44.73 124 MET B C 1
ATOM 1435 O O . MET B 1 67 ? 32.321 47.936 112.000 1.00 43.92 124 MET B O 1
ATOM 1440 N N . ASP B 1 68 ? 30.227 47.621 112.782 1.00 38.39 125 ASP B N 1
ATOM 1441 C CA . ASP B 1 68 ? 30.569 46.483 113.634 1.00 30.40 125 ASP B CA 1
ATOM 1442 C C . ASP B 1 68 ? 30.099 45.239 112.899 1.00 31.28 125 ASP B C 1
ATOM 1443 O O . ASP B 1 68 ? 28.901 44.980 112.841 1.00 32.40 125 ASP B O 1
ATOM 1448 N N . GLY B 1 69 ? 31.042 44.474 112.349 1.00 26.36 126 GLY B N 1
ATOM 1449 C CA . GLY B 1 69 ? 30.722 43.277 111.569 1.00 23.12 126 GLY B CA 1
ATOM 1450 C C . GLY B 1 69 ? 30.103 42.155 112.398 1.00 23.83 126 GLY B C 1
ATOM 1451 O O . GLY B 1 69 ? 29.326 41.372 111.872 1.00 21.85 126 GLY B O 1
ATOM 1452 N N . PHE B 1 70 ? 30.462 42.077 113.685 1.00 17.40 127 PHE B N 1
ATOM 1453 C CA . PHE B 1 70 ? 29.878 41.101 114.591 1.00 22.31 127 PHE B CA 1
ATOM 1454 C C . PHE B 1 70 ? 28.398 41.394 114.772 1.00 26.54 127 PHE B C 1
ATOM 1455 O O . PHE B 1 70 ? 27.592 40.471 114.697 1.00 32.21 127 PHE B O 1
ATOM 1463 N N . SER B 1 71 ? 28.053 42.668 115.008 1.00 30.53 128 SER B N 1
ATOM 1464 C CA . SER B 1 71 ? 26.650 43.135 115.114 1.00 25.07 128 SER B CA 1
ATOM 1465 C C . SER B 1 71 ? 25.885 42.893 113.840 1.00 21.55 128 SER B C 1
ATOM 1466 O O . SER B 1 71 ? 24.740 42.421 113.875 1.00 20.81 128 SER B O 1
ATOM 1469 N N . ILE B 1 72 ? 26.515 43.219 112.711 1.00 20.32 129 ILE B N 1
ATOM 1470 C CA . ILE B 1 72 ? 25.872 43.049 111.394 1.00 21.54 129 ILE B CA 1
ATOM 1471 C C . ILE B 1 72 ? 25.551 41.577 111.095 1.00 25.15 129 ILE B C 1
ATOM 1472 O O . ILE B 1 72 ? 24.432 41.255 110.686 1.00 28.87 129 ILE B O 1
ATOM 1477 N N . CYS B 1 73 ? 26.509 40.691 111.350 1.00 23.60 130 CYS B N 1
ATOM 1478 C CA . CYS B 1 73 ? 26.323 39.250 111.125 1.00 24.45 130 CYS B CA 1
ATOM 1479 C C . CYS B 1 73 ? 25.238 38.657 112.004 1.00 20.83 130 CYS B C 1
ATOM 1480 O O . CYS B 1 73 ? 24.387 37.878 111.531 1.00 23.94 130 CYS B O 1
ATOM 1483 N N . HIS B 1 74 ? 25.266 39.023 113.282 1.00 16.58 131 HIS B N 1
ATOM 1484 C CA . HIS B 1 74 ? 24.179 38.658 114.204 1.00 21.09 131 HIS B CA 1
ATOM 1485 C C . HIS B 1 74 ? 22.806 39.174 113.737 1.00 21.69 131 HIS B C 1
ATOM 1486 O O . HIS B 1 74 ? 21.819 38.435 113.788 1.00 26.64 131 HIS B O 1
ATOM 1493 N N . ARG B 1 75 ? 22.737 40.433 113.297 1.00 24.34 132 ARG B N 1
ATOM 1494 C CA . ARG B 1 75 ? 21.490 41.004 112.780 1.00 23.91 132 ARG B CA 1
ATOM 1495 C C . ARG B 1 75 ? 20.929 4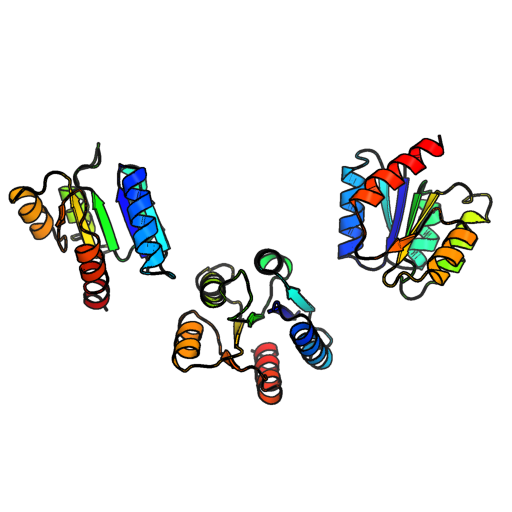0.177 111.603 1.00 26.71 132 ARG B C 1
ATOM 1496 O O . ARG B 1 75 ? 19.727 39.877 111.544 1.00 27.13 132 ARG B O 1
ATOM 1504 N N . ILE B 1 76 ? 21.800 39.807 110.674 1.00 23.35 133 ILE B N 1
ATOM 1505 C CA . ILE B 1 76 ? 21.384 39.021 109.506 1.00 19.14 133 ILE B CA 1
ATOM 1506 C C . ILE B 1 76 ? 20.906 37.642 109.945 1.00 21.17 133 ILE B C 1
ATOM 1507 O O . ILE B 1 76 ? 19.799 37.228 109.618 1.00 29.89 133 ILE B O 1
ATOM 1512 N N . LYS B 1 77 ? 21.735 36.949 110.722 1.00 26.16 134 LYS B N 1
ATOM 1513 C CA . LYS B 1 77 ? 21.485 35.560 111.073 1.00 24.21 134 LYS B CA 1
ATOM 1514 C C . LYS B 1 77 ? 20.350 35.355 112.078 1.00 27.31 134 LYS B C 1
ATOM 1515 O O . LYS B 1 77 ? 19.641 34.352 111.999 1.00 29.89 134 LYS B O 1
ATOM 1521 N N . SER B 1 78 ? 20.163 36.285 113.016 1.00 25.76 135 SER B N 1
ATOM 1522 C CA A SER B 1 78 ? 19.154 36.088 114.057 0.50 27.96 135 SER B CA 1
ATOM 1523 C CA B SER B 1 78 ? 19.152 36.086 114.051 0.50 24.97 135 SER B CA 1
ATOM 1524 C C . SER B 1 78 ? 17.868 36.909 113.858 1.00 27.64 135 SER B C 1
ATOM 1525 O O . SER B 1 78 ? 17.068 37.040 114.773 1.00 29.56 135 SER B O 1
ATOM 1530 N N . THR B 1 79 ? 17.677 37.460 112.659 1.00 25.92 136 THR B N 1
ATOM 1531 C CA . THR B 1 79 ? 16.404 38.084 112.281 1.00 26.37 136 THR B CA 1
ATOM 1532 C C . THR B 1 79 ? 15.717 37.101 111.352 1.00 27.32 136 THR B C 1
ATOM 1533 O O . THR B 1 79 ? 16.301 36.714 110.333 1.00 27.86 136 THR B O 1
ATOM 1537 N N . PRO B 1 80 ? 14.490 36.667 111.713 1.00 33.16 137 PRO B N 1
ATOM 1538 C CA . PRO B 1 80 ? 13.786 35.613 110.971 1.00 30.43 137 PRO B CA 1
ATOM 1539 C C . PRO B 1 80 ? 13.739 35.819 109.455 1.00 33.68 137 PRO B C 1
ATOM 1540 O O . PRO B 1 80 ? 13.931 34.864 108.714 1.00 37.08 137 PRO B O 1
ATOM 1544 N N . ALA B 1 81 ? 13.533 37.060 109.011 1.00 38.50 138 ALA B N 1
ATOM 1545 C CA . ALA B 1 81 ? 13.424 37.395 107.581 1.00 36.39 138 ALA B CA 1
ATOM 1546 C C . ALA B 1 81 ? 14.705 37.163 106.781 1.00 36.46 138 ALA B C 1
ATOM 1547 O O . ALA B 1 81 ? 14.637 36.843 105.594 1.00 39.71 138 ALA B O 1
ATOM 1549 N N . THR B 1 82 ? 15.863 37.330 107.430 1.00 38.94 139 THR B N 1
ATOM 1550 C CA . THR B 1 82 ? 17.174 37.226 106.766 1.00 33.34 139 THR B CA 1
ATOM 1551 C C . THR B 1 82 ? 18.024 36.018 107.191 1.00 29.91 139 THR B C 1
ATOM 1552 O O . THR B 1 82 ? 19.153 35.857 106.719 1.00 29.30 139 THR B O 1
ATOM 1556 N N . ALA B 1 83 ? 17.481 35.176 108.066 1.00 27.11 140 ALA B N 1
ATOM 1557 C CA . ALA B 1 83 ? 18.258 34.141 108.752 1.00 31.57 140 ALA B CA 1
ATOM 1558 C C . ALA B 1 83 ? 18.895 33.096 107.837 1.00 35.95 140 ALA B C 1
ATOM 1559 O O . ALA B 1 83 ? 19.961 32.570 108.153 1.00 32.53 140 ALA B O 1
ATOM 1561 N N . ASN B 1 84 ? 18.252 32.812 106.705 1.00 35.01 141 ASN B N 1
ATOM 1562 C CA . ASN B 1 84 ? 18.765 31.824 105.751 1.00 36.00 141 ASN B CA 1
ATOM 1563 C C . ASN B 1 84 ? 19.870 32.319 104.826 1.00 33.40 141 ASN B C 1
ATOM 1564 O O . ASN B 1 84 ? 20.417 31.542 104.050 1.00 35.27 141 ASN B O 1
ATOM 1569 N N . ILE B 1 85 ? 20.183 33.609 104.895 1.00 30.80 142 ILE B N 1
ATOM 1570 C CA . ILE B 1 85 ? 21.319 34.155 104.162 1.00 28.64 142 ILE B CA 1
ATOM 1571 C C . ILE B 1 85 ? 22.600 33.540 104.713 1.00 31.90 142 ILE B C 1
ATOM 1572 O O . ILE B 1 85 ? 22.793 33.497 105.927 1.00 29.61 142 ILE B O 1
ATOM 1577 N N . ILE B 1 86 ? 23.443 33.046 103.808 1.00 31.63 143 ILE B N 1
ATOM 1578 C CA . ILE B 1 86 ? 24.761 32.502 104.129 1.00 31.24 143 ILE B CA 1
ATOM 1579 C C . ILE B 1 86 ? 25.738 33.654 104.271 1.00 30.67 143 ILE B C 1
ATOM 1580 O O . ILE B 1 86 ? 25.927 34.423 103.322 1.00 35.64 143 ILE B O 1
ATOM 1585 N N . VAL B 1 87 ? 26.374 33.769 105.437 1.00 31.02 144 VAL B N 1
ATOM 1586 C CA . VAL B 1 87 ? 27.338 34.852 105.680 1.00 26.33 144 VAL B CA 1
ATOM 1587 C C . VAL B 1 87 ? 28.751 34.305 105.733 1.00 29.76 144 VAL B C 1
ATOM 1588 O O . VAL B 1 87 ? 29.050 33.405 106.510 1.00 31.34 144 VAL B O 1
ATOM 1592 N N . ILE B 1 88 ? 29.620 34.847 104.893 1.00 30.27 145 ILE B N 1
ATOM 1593 C CA . ILE B 1 88 ? 31.019 34.473 104.920 1.00 30.59 145 ILE B CA 1
ATOM 1594 C C . ILE B 1 88 ? 31.804 35.708 105.335 1.00 30.63 145 ILE B C 1
ATOM 1595 O O . ILE B 1 88 ? 31.762 36.729 104.655 1.00 27.89 145 ILE B O 1
ATOM 1600 N N . ALA B 1 89 ? 32.516 35.611 106.452 1.00 23.29 146 ALA B N 1
ATOM 1601 C CA . ALA B 1 89 ? 33.246 36.736 106.976 1.00 25.01 146 ALA B CA 1
ATOM 1602 C C . ALA B 1 89 ? 34.646 36.831 106.346 1.00 27.89 146 ALA B C 1
ATOM 1603 O O . ALA B 1 89 ? 35.207 35.834 105.914 1.00 33.16 146 ALA B O 1
ATOM 1605 N N . MET B 1 90 ? 35.197 38.040 106.275 1.00 31.60 147 MET B N 1
ATOM 1606 C CA . MET B 1 90 ? 36.556 38.251 105.768 1.00 34.31 147 MET B CA 1
ATOM 1607 C C . MET B 1 90 ? 37.218 39.238 106.704 1.00 35.75 147 MET B C 1
ATOM 1608 O O . MET B 1 90 ? 36.573 40.175 107.158 1.00 42.78 147 MET B O 1
ATOM 1613 N N . THR B 1 91 ? 38.501 39.053 106.977 1.00 38.88 148 THR B N 1
ATOM 1614 C CA . THR B 1 91 ? 39.241 40.009 107.804 1.00 47.29 148 THR B CA 1
ATOM 1615 C C . THR B 1 91 ? 40.749 39.943 107.540 1.00 50.50 148 THR B C 1
ATOM 1616 O O . THR B 1 91 ? 41.261 38.920 107.082 1.00 51.87 148 THR B O 1
ATOM 1620 N N . GLY B 1 92 ? 41.445 41.044 107.821 1.00 54.07 149 GLY B N 1
ATOM 1621 C CA . GLY B 1 92 ? 42.904 41.081 107.757 1.00 52.79 149 GLY B CA 1
ATOM 1622 C C . GLY B 1 92 ? 43.478 40.423 108.987 1.00 57.27 149 GLY B C 1
ATOM 1623 O O . GLY B 1 92 ? 44.414 39.622 108.896 1.00 61.63 149 GLY B O 1
ATOM 1624 N N . ALA B 1 93 ? 42.900 40.760 110.140 1.00 59.47 150 ALA B N 1
ATOM 1625 C CA . ALA B 1 93 ? 43.298 40.194 111.429 1.00 62.05 150 ALA B CA 1
ATOM 1626 C C . ALA B 1 93 ? 42.590 38.857 111.712 1.00 61.88 150 ALA B C 1
ATOM 1627 O O . ALA B 1 93 ? 41.563 38.812 112.400 1.00 60.70 150 ALA B O 1
ATOM 1629 N N . LEU B 1 94 ? 43.153 37.769 111.185 1.00 59.25 151 LEU B N 1
ATOM 1630 C CA . LEU B 1 94 ? 42.565 36.433 111.320 1.00 57.49 151 LEU B CA 1
ATOM 1631 C C . LEU B 1 94 ? 42.954 35.782 112.658 1.00 57.48 151 LEU B C 1
ATOM 1632 O O . LEU B 1 94 ? 43.586 34.721 112.686 1.00 61.54 151 LEU B O 1
ATOM 1637 N N . THR B 1 95 ? 42.576 36.428 113.764 1.00 54.68 152 THR B N 1
ATOM 1638 C CA . THR B 1 95 ? 42.873 35.915 115.107 1.00 48.40 152 THR B CA 1
ATOM 1639 C C . THR B 1 95 ? 41.826 34.896 115.507 1.00 42.27 152 THR B C 1
ATOM 1640 O O . THR B 1 95 ? 40.740 34.855 114.931 1.00 36.36 152 THR B O 1
ATOM 1644 N N . ASP B 1 96 ? 42.152 34.063 116.485 1.00 41.55 153 ASP B N 1
ATOM 1645 C CA . ASP B 1 96 ? 41.223 33.030 116.922 1.00 41.27 153 ASP B CA 1
ATOM 1646 C C . ASP B 1 96 ? 39.940 33.612 117.531 1.00 34.31 153 ASP B C 1
ATOM 1647 O O . ASP B 1 96 ? 38.859 33.054 117.338 1.00 31.86 153 ASP B O 1
ATOM 1652 N N . ASP B 1 97 ? 40.056 34.737 118.234 1.00 31.98 154 ASP B N 1
ATOM 1653 C CA . ASP B 1 97 ? 38.866 35.400 118.789 1.00 34.23 154 ASP B CA 1
ATOM 1654 C C . ASP B 1 97 ? 37.912 35.958 117.740 1.00 30.68 154 ASP B C 1
ATOM 1655 O O . ASP B 1 97 ? 36.715 35.850 117.927 1.00 28.07 154 ASP B O 1
ATOM 1660 N N . ASN B 1 98 ? 38.427 36.521 116.644 1.00 29.37 155 ASN B N 1
ATOM 1661 C CA . ASN B 1 98 ? 37.551 37.013 115.561 1.00 25.42 155 ASN B CA 1
ATOM 1662 C C . ASN B 1 98 ? 36.772 35.900 114.879 1.00 28.47 155 ASN B C 1
ATOM 1663 O O . ASN B 1 98 ? 35.538 35.988 114.734 1.00 27.58 155 ASN B O 1
ATOM 1668 N N . VAL B 1 99 ? 37.497 34.854 114.491 1.00 27.36 156 VAL B N 1
ATOM 1669 C CA . VAL B 1 99 ? 36.917 33.644 113.923 1.00 30.80 156 VAL B CA 1
ATOM 1670 C C . VAL B 1 99 ? 35.884 33.004 114.861 1.00 26.94 156 VAL B C 1
ATOM 1671 O O . VAL B 1 99 ? 34.782 32.689 114.434 1.00 29.76 156 VAL B O 1
ATOM 1675 N N . SER B 1 100 ? 36.239 32.819 116.131 1.00 28.94 157 SER B N 1
ATOM 1676 C CA . SER B 1 100 ? 35.315 32.194 117.085 1.00 22.96 157 SER B CA 1
ATOM 1677 C C . SER B 1 100 ? 34.068 33.049 117.327 1.00 23.12 157 SER B C 1
ATOM 1678 O O . SER B 1 100 ? 32.964 32.522 117.410 1.00 24.68 157 SER B O 1
ATOM 1681 N N . ARG B 1 101 ? 34.245 34.364 117.425 1.00 28.06 158 ARG B N 1
ATOM 1682 C CA . ARG B 1 101 ? 33.110 35.279 117.627 1.00 23.66 158 ARG B CA 1
ATOM 1683 C C . ARG B 1 101 ? 32.177 35.277 116.431 1.00 23.95 158 ARG B C 1
ATOM 1684 O O . ARG B 1 101 ? 30.964 35.131 116.598 1.00 20.29 158 ARG B O 1
ATOM 1692 N N . ILE B 1 102 ? 32.732 35.405 115.225 1.00 20.48 159 ILE B N 1
ATOM 1693 C CA . ILE B 1 102 ? 31.882 35.516 114.042 1.00 18.60 159 ILE B CA 1
ATOM 1694 C C . ILE B 1 102 ? 31.150 34.211 113.679 1.00 23.15 159 ILE B C 1
ATOM 1695 O O . ILE B 1 102 ? 30.011 34.257 113.199 1.00 26.80 159 ILE B O 1
ATOM 1700 N N . VAL B 1 103 ? 31.777 33.060 113.954 1.00 26.08 160 VAL B N 1
ATOM 1701 C CA . VAL B 1 103 ? 31.147 31.744 113.713 1.00 25.25 160 VAL B CA 1
ATOM 1702 C C . VAL B 1 103 ? 30.034 31.483 114.756 1.00 26.97 160 VAL B C 1
ATOM 1703 O O . VAL B 1 103 ? 28.958 31.019 114.402 1.00 23.97 160 VAL B O 1
ATOM 1707 N N . ALA B 1 104 ? 30.284 31.839 116.018 1.00 22.86 161 ALA B N 1
ATOM 1708 C CA . ALA B 1 104 ? 29.257 31.766 117.064 1.00 28.59 161 ALA B CA 1
ATOM 1709 C C . ALA B 1 104 ? 28.033 32.626 116.744 1.00 31.25 161 ALA B C 1
ATOM 1710 O O . ALA B 1 104 ? 26.901 32.288 117.132 1.00 28.47 161 ALA B O 1
ATOM 1712 N N . LEU B 1 105 ? 28.271 33.737 116.045 1.00 26.20 162 LEU B N 1
ATOM 1713 C CA . LEU B 1 105 ? 27.209 34.664 115.677 1.00 19.35 162 LEU B CA 1
ATOM 1714 C C . LEU B 1 105 ? 26.552 34.280 114.362 1.00 26.91 162 LEU B C 1
ATOM 1715 O O . LEU B 1 105 ? 25.591 34.934 113.928 1.00 32.25 162 LEU B O 1
ATOM 1720 N N . GLY B 1 106 ? 27.073 33.216 113.729 1.00 24.09 163 GLY B N 1
ATOM 1721 C CA . GLY B 1 106 ? 26.369 32.536 112.633 1.00 18.69 163 GLY B CA 1
ATOM 1722 C C . GLY B 1 106 ? 26.978 32.572 111.254 1.00 20.95 163 GLY B C 1
ATOM 1723 O O . GLY B 1 106 ? 26.371 32.075 110.315 1.00 25.10 163 GLY B O 1
ATOM 1724 N N . ALA B 1 107 ? 28.165 33.170 111.114 1.00 18.68 164 ALA B N 1
ATOM 1725 C CA . ALA B 1 107 ? 28.920 33.075 109.864 1.00 24.02 164 ALA B CA 1
ATOM 1726 C C . ALA B 1 107 ? 29.331 31.628 109.600 1.00 31.66 164 ALA B C 1
ATOM 1727 O O . ALA B 1 107 ? 29.567 30.870 110.543 1.00 32.46 164 ALA B O 1
ATOM 1729 N N . GLU B 1 108 ? 29.405 31.242 108.328 1.00 33.42 165 GLU B N 1
ATOM 1730 C CA . GLU B 1 108 ? 29.822 29.885 107.960 1.00 33.63 165 GLU B CA 1
ATOM 1731 C C . GLU B 1 108 ? 31.283 29.644 108.266 1.00 34.37 165 GLU B C 1
ATOM 1732 O O . GLU B 1 108 ? 31.677 28.565 108.710 1.00 42.83 165 GLU B O 1
ATOM 1738 N N . THR B 1 109 ? 32.076 30.668 108.018 1.00 27.46 166 THR B N 1
ATOM 1739 C CA . THR B 1 109 ? 33.513 30.599 108.176 1.00 35.30 166 THR B CA 1
ATOM 1740 C C . THR B 1 109 ? 34.036 32.019 108.087 1.00 31.62 166 THR B C 1
ATOM 1741 O O . THR B 1 109 ? 33.265 32.963 107.891 1.00 34.57 166 THR B O 1
ATOM 1745 N N . CYS B 1 110 ? 35.342 32.156 108.244 1.00 31.96 167 CYS B N 1
ATOM 1746 C CA . CYS B 1 110 ? 35.991 33.421 108.140 1.00 35.46 167 CYS B CA 1
ATOM 1747 C C . CYS B 1 110 ? 37.319 33.251 107.387 1.00 42.50 167 CYS B C 1
ATOM 1748 O O . CYS B 1 110 ? 38.095 32.329 107.669 1.00 45.71 167 CYS B O 1
ATOM 1751 N N . PHE B 1 111 ? 37.547 34.139 106.417 1.00 39.97 168 PHE B N 1
ATOM 1752 C CA . PHE B 1 111 ? 38.721 34.113 105.551 1.00 39.48 168 PHE B CA 1
ATOM 1753 C C . PHE B 1 111 ? 39.691 35.198 105.932 1.00 38.31 168 PHE B C 1
ATOM 1754 O O . PHE B 1 111 ? 39.280 36.305 106.284 1.00 40.00 168 PHE B O 1
ATOM 1762 N N . GLY B 1 112 ? 40.980 34.875 105.857 1.00 42.47 169 GLY B N 1
ATOM 1763 C CA . GLY B 1 112 ? 42.047 35.841 106.126 1.00 50.15 169 GLY B CA 1
ATOM 1764 C C . GLY B 1 112 ? 42.362 36.678 104.898 1.00 54.52 169 GLY B C 1
ATOM 1765 O O . GLY B 1 112 ? 41.908 36.366 103.802 1.00 52.95 169 GLY B O 1
ATOM 1766 N N . LYS B 1 113 ? 43.123 37.754 105.086 1.00 56.18 170 LYS B N 1
ATOM 1767 C CA . LYS B 1 113 ? 43.563 38.593 103.969 1.00 60.69 170 LYS B CA 1
ATOM 1768 C C . LYS B 1 113 ? 45.101 38.731 103.950 1.00 61.62 170 LYS B C 1
ATOM 1769 O O . LYS B 1 113 ? 45.711 38.967 104.996 1.00 57.54 170 LYS B O 1
ATOM 1775 N N . PRO B 1 114 ? 45.738 38.559 102.764 1.00 66.56 171 PRO B N 1
ATOM 1776 C CA . PRO B 1 114 ? 45.188 38.274 101.422 1.00 65.66 171 PRO B CA 1
ATOM 1777 C C . PRO B 1 114 ? 44.429 36.951 101.347 1.00 65.35 171 PRO B C 1
ATOM 1778 O O . PRO B 1 114 ? 44.809 35.974 102.001 1.00 67.32 171 PRO B O 1
ATOM 1782 N N . LEU B 1 115 ? 43.364 36.943 100.551 1.00 59.63 172 LEU B N 1
ATOM 1783 C CA . LEU B 1 115 ? 42.381 35.877 100.569 1.00 55.10 172 LEU B CA 1
ATOM 1784 C C . LEU B 1 115 ? 42.774 34.695 99.690 1.00 56.25 172 LEU B C 1
ATOM 1785 O O . LEU B 1 115 ? 43.242 34.885 98.568 1.00 58.30 172 LEU B O 1
ATOM 1790 N N . ASN B 1 116 ? 42.581 33.481 100.211 1.00 54.90 173 ASN B N 1
ATOM 1791 C CA . ASN B 1 116 ? 42.842 32.252 99.454 1.00 49.90 173 ASN B CA 1
ATOM 1792 C C . ASN B 1 116 ? 41.706 31.899 98.505 1.00 46.55 173 ASN B C 1
ATOM 1793 O O . ASN B 1 116 ? 40.664 31.376 98.919 1.00 42.91 173 ASN B O 1
ATOM 1798 N N . PHE B 1 117 ? 41.929 32.162 97.220 1.00 48.31 174 PHE B N 1
ATOM 1799 C CA . PHE B 1 117 ? 40.887 31.997 96.205 1.00 48.69 174 PHE B CA 1
ATOM 1800 C C . PHE B 1 117 ? 40.565 30.538 95.884 1.00 44.38 174 PHE B C 1
ATOM 1801 O O . PHE B 1 117 ? 39.428 30.223 95.504 1.00 43.86 174 PHE B O 1
ATOM 1809 N N . THR B 1 118 ? 41.554 29.659 96.058 1.00 43.91 175 THR B N 1
ATOM 1810 C CA . THR B 1 118 ? 41.357 28.223 95.847 1.00 47.28 175 THR B CA 1
ATOM 1811 C C . THR B 1 118 ? 40.367 27.679 96.895 1.00 44.73 175 THR B C 1
ATOM 1812 O O . THR B 1 118 ? 39.394 26.975 96.565 1.00 43.22 175 THR B O 1
ATOM 1816 N N . LEU B 1 119 ? 40.624 28.039 98.152 1.00 43.39 176 LEU B N 1
ATOM 1817 C CA . LEU B 1 119 ? 39.745 27.697 99.258 1.00 42.18 176 LEU B CA 1
ATOM 1818 C C . LEU B 1 119 ? 38.349 28.303 99.080 1.00 43.45 176 LEU B C 1
ATOM 1819 O O . LEU B 1 119 ? 37.355 27.597 99.229 1.00 44.85 176 LEU B O 1
ATOM 1824 N N . LEU B 1 120 ? 38.285 29.586 98.706 1.00 45.24 177 LEU B N 1
ATOM 1825 C CA . LEU B 1 120 ? 37.005 30.279 98.529 1.00 43.74 177 LEU B CA 1
ATOM 1826 C C . LEU B 1 120 ? 36.131 29.665 97.440 1.00 41.72 177 LEU B C 1
ATOM 1827 O O . LEU B 1 120 ? 34.938 29.482 97.661 1.00 37.19 177 LEU B O 1
ATOM 1832 N N . GLU B 1 121 ? 36.730 29.335 96.294 1.00 43.70 178 GLU B N 1
ATOM 1833 C CA . GLU B 1 121 ? 36.011 28.687 95.192 1.00 43.14 178 GLU B CA 1
ATOM 1834 C C . GLU B 1 121 ? 35.343 27.389 95.636 1.00 46.29 178 GLU B C 1
ATOM 1835 O O . GLU B 1 121 ? 34.150 27.161 95.362 1.00 46.08 178 GLU B O 1
ATOM 1841 N N . LYS B 1 122 ? 36.126 26.549 96.316 1.00 46.50 179 LYS B N 1
ATOM 1842 C CA . LYS B 1 122 ? 35.637 25.293 96.881 1.00 48.05 179 LYS B CA 1
ATOM 1843 C C . LYS B 1 122 ? 34.523 25.590 97.882 1.00 49.74 179 LYS B C 1
ATOM 1844 O O . LYS B 1 122 ? 33.395 25.116 97.705 1.00 52.27 179 LYS B O 1
ATOM 1850 N N . THR B 1 123 ? 34.835 26.413 98.891 1.00 51.23 180 THR B N 1
ATOM 1851 C CA . THR B 1 123 ? 33.890 26.742 99.977 1.00 54.75 180 THR B CA 1
ATOM 1852 C C . THR B 1 123 ? 32.571 27.337 99.471 1.00 55.44 180 THR B C 1
ATOM 1853 O O . THR B 1 123 ? 31.506 26.936 99.937 1.00 57.80 180 THR B O 1
ATOM 1857 N N . ILE B 1 124 ? 32.635 28.249 98.499 1.00 53.96 181 ILE B N 1
ATOM 1858 C CA . ILE B 1 124 ? 31.413 28.879 97.990 1.00 59.12 181 ILE B CA 1
ATOM 1859 C C . ILE B 1 124 ? 30.515 27.894 97.221 1.00 61.37 181 ILE B C 1
ATOM 1860 O O . ILE B 1 124 ? 29.331 27.801 97.533 1.00 63.93 181 ILE B O 1
ATOM 1865 N N . LYS B 1 125 ? 31.089 27.131 96.286 1.00 65.21 182 LYS B N 1
ATOM 1866 C CA . LYS B 1 125 ? 30.371 26.073 95.553 1.00 64.22 182 LYS B CA 1
ATOM 1867 C C . LYS B 1 125 ? 29.713 25.022 96.467 1.00 62.49 182 LYS B C 1
ATOM 1868 O O . LYS B 1 125 ? 28.575 24.621 96.233 1.00 64.14 182 LYS B O 1
ATOM 1874 N N . GLN B 1 126 ? 30.435 24.611 97.509 1.00 64.73 183 GLN B N 1
ATOM 1875 C CA A GLN B 1 126 ? 29.936 23.586 98.417 0.50 68.85 183 GLN B CA 1
ATOM 1876 C CA B GLN B 1 126 ? 29.990 23.596 98.478 0.50 68.74 183 GLN B CA 1
ATOM 1877 C C . GLN B 1 126 ? 28.855 24.090 99.386 1.00 72.70 183 GLN B C 1
ATOM 1878 O O . GLN B 1 126 ? 27.886 23.364 99.659 1.00 69.83 183 GLN B O 1
ATOM 1889 N N . LEU B 1 127 ? 28.999 25.330 99.870 1.00 78.53 184 LEU B N 1
ATOM 1890 C CA . LEU B 1 127 ? 27.997 25.959 100.751 1.00 82.85 184 LEU B CA 1
ATOM 1891 C C . LEU B 1 127 ? 26.768 26.491 100.009 1.00 86.08 184 LEU B C 1
ATOM 1892 O O . LEU B 1 127 ? 25.744 26.765 100.642 1.00 89.12 184 LEU B O 1
ATOM 1897 N N . VAL B 1 128 ? 26.875 26.650 98.687 1.00 86.97 185 VAL B N 1
ATOM 1898 C CA . VAL B 1 128 ? 25.720 26.970 97.845 1.00 88.52 185 VAL B CA 1
ATOM 1899 C C . VAL B 1 128 ? 24.744 25.788 97.839 1.00 94.17 185 VAL B C 1
ATOM 1900 O O . VAL B 1 128 ? 23.529 25.972 97.993 1.00 96.53 185 VAL B O 1
ATOM 1904 N N . GLU B 1 129 ? 25.291 24.578 97.710 1.00 98.44 186 GLU B N 1
ATOM 1905 C CA . GLU B 1 129 ? 24.491 23.350 97.730 1.00 100.88 186 GLU B CA 1
ATOM 1906 C C . GLU B 1 129 ? 24.113 22.864 99.141 1.00 102.02 186 GLU B C 1
ATOM 1907 O O . GLU B 1 129 ? 23.299 21.949 99.279 1.00 105.31 186 GLU B O 1
ATOM 1913 N N . GLN B 1 130 ? 24.703 23.470 100.173 1.00 102.01 187 GLN B N 1
ATOM 1914 C CA . GLN B 1 130 ? 24.293 23.249 101.568 1.00 101.74 187 GLN B CA 1
ATOM 1915 C C . GLN B 1 130 ? 22.847 23.712 101.793 1.00 100.66 187 GLN B C 1
ATOM 1916 O O . GLN B 1 130 ? 22.045 22.988 102.387 1.00 99.21 187 GLN B O 1
ATOM 1922 N N . LYS B 1 131 ? 22.522 24.907 101.298 1.00 100.71 188 LYS B N 1
ATOM 1923 C CA . LYS B 1 131 ? 21.155 25.434 101.356 1.00 101.55 188 LYS B CA 1
ATOM 1924 C C . LYS B 1 131 ? 20.223 24.763 100.338 1.00 103.89 188 LYS B C 1
ATOM 1925 O O . LYS B 1 131 ? 19.010 24.689 100.557 1.00 105.07 188 LYS B O 1
ATOM 1931 N N . LYS B 1 132 ? 20.794 24.283 99.233 1.00 103.78 189 LYS B N 1
ATOM 1932 C CA . LYS B 1 132 ? 20.027 23.598 98.194 1.00 102.25 189 LYS B CA 1
ATOM 1933 C C . LYS B 1 132 ? 19.744 22.145 98.574 1.00 102.07 189 LYS B C 1
ATOM 1934 O O . LYS B 1 132 ? 18.704 21.835 99.159 1.00 100.19 189 LYS B O 1
ATOM 1940 N N . ASP C 1 8 ? -1.971 42.382 67.221 1.00 81.49 65 ASP C N 1
ATOM 1941 C CA . ASP C 1 8 ? -0.500 42.655 67.205 1.00 82.85 65 ASP C CA 1
ATOM 1942 C C . ASP C 1 8 ? 0.326 41.477 67.705 1.00 77.24 65 ASP C C 1
ATOM 1943 O O . ASP C 1 8 ? 0.195 41.059 68.862 1.00 77.48 65 ASP C O 1
ATOM 1948 N N . PHE C 1 9 ? 1.173 40.946 66.825 1.00 65.61 66 PHE C N 1
ATOM 1949 C CA . PHE C 1 9 ? 2.140 39.928 67.210 1.00 57.42 66 PHE C CA 1
ATOM 1950 C C . PHE C 1 9 ? 3.528 40.312 66.706 1.00 54.20 66 PHE C C 1
ATOM 1951 O O . PHE C 1 9 ? 3.700 40.673 65.543 1.00 53.44 66 PHE C O 1
ATOM 1959 N N . SER C 1 10 ? 4.514 40.236 67.591 1.00 47.73 67 SER C N 1
ATOM 1960 C CA . SER C 1 10 ? 5.841 40.723 67.286 1.00 43.45 67 SER C CA 1
ATOM 1961 C C . SER C 1 10 ? 6.895 39.682 67.619 1.00 38.04 67 SER C C 1
ATOM 1962 O O . SER C 1 10 ? 6.956 39.193 68.744 1.00 37.48 67 SER C O 1
ATOM 1965 N N . ILE C 1 11 ? 7.703 39.326 66.622 1.00 32.77 68 ILE C N 1
ATOM 1966 C CA . ILE C 1 11 ? 8.781 38.359 66.791 1.00 33.20 68 ILE C CA 1
ATOM 1967 C C . ILE C 1 11 ? 10.121 39.033 66.505 1.00 34.97 68 ILE C C 1
ATOM 1968 O O . ILE C 1 11 ? 10.282 39.680 65.480 1.00 31.84 68 ILE C O 1
ATOM 1973 N N . LEU C 1 12 ? 11.067 38.907 67.434 1.00 28.42 69 LEU C N 1
ATOM 1974 C CA . LEU C 1 12 ? 12.429 39.333 67.174 1.00 27.97 69 LEU C CA 1
ATOM 1975 C C . LEU C 1 12 ? 13.320 38.122 66.997 1.00 26.47 69 LEU C C 1
ATOM 1976 O O . LEU C 1 12 ? 13.377 37.234 67.848 1.00 31.57 69 LEU C O 1
ATOM 1981 N N . ILE C 1 13 ? 14.012 38.095 65.872 1.00 28.40 70 ILE C N 1
ATOM 1982 C CA . ILE C 1 13 ? 14.973 37.058 65.584 1.00 29.71 70 ILE C CA 1
ATOM 1983 C C . ILE C 1 13 ? 16.377 37.594 65.851 1.00 29.60 70 ILE C C 1
ATOM 1984 O O . ILE C 1 13 ? 16.766 38.596 65.270 1.00 33.10 70 ILE C O 1
ATOM 1989 N N . ILE C 1 14 ? 17.115 36.928 66.740 1.00 29.18 71 ILE C N 1
ATOM 1990 C CA . ILE C 1 14 ? 18.513 37.260 67.029 1.00 29.24 71 ILE C CA 1
ATOM 1991 C C . ILE C 1 14 ? 19.416 36.173 66.422 1.00 29.11 71 ILE C C 1
ATOM 1992 O O . ILE C 1 14 ? 19.588 35.074 66.978 1.00 35.00 71 ILE C O 1
ATOM 1997 N N . GLU C 1 15 ? 19.968 36.486 65.261 1.00 30.78 72 GLU C N 1
ATOM 1998 C CA . GLU C 1 15 ? 20.689 35.520 64.466 1.00 35.15 72 GLU C CA 1
ATOM 1999 C C . GLU C 1 15 ? 21.721 36.257 63.602 1.00 38.28 72 GLU C C 1
ATOM 2000 O O . GLU C 1 15 ? 21.362 37.133 62.796 1.00 37.82 72 GLU C O 1
ATOM 2006 N N . ASP C 1 16 ? 23.000 35.913 63.778 1.00 39.11 73 ASP C N 1
ATOM 2007 C CA . ASP C 1 16 ? 24.069 36.498 62.951 1.00 48.21 73 ASP C CA 1
ATOM 2008 C C . ASP C 1 16 ? 24.272 35.805 61.601 1.00 49.18 73 ASP C C 1
ATOM 2009 O O . ASP C 1 16 ? 24.885 36.380 60.700 1.00 50.38 73 ASP C O 1
ATOM 2014 N N . ASP C 1 17 ? 23.770 34.574 61.473 1.00 50.19 74 ASP C N 1
ATOM 2015 C CA . ASP C 1 17 ? 23.710 33.871 60.181 1.00 48.20 74 ASP C CA 1
ATOM 2016 C C . ASP C 1 17 ? 22.637 34.548 59.351 1.00 44.72 74 ASP C C 1
ATOM 2017 O O . ASP C 1 17 ? 21.447 34.312 59.560 1.00 47.60 74 ASP C O 1
ATOM 2022 N N . LYS C 1 18 ? 23.062 35.405 58.426 1.00 43.95 75 LYS C N 1
ATOM 2023 C CA . LYS C 1 18 ? 22.130 36.217 57.651 1.00 46.96 75 LYS C CA 1
ATOM 2024 C C . LYS C 1 18 ? 21.199 35.351 56.806 1.00 44.24 75 LYS C C 1
ATOM 2025 O O . LYS C 1 18 ? 19.994 35.581 56.794 1.00 41.33 75 LYS C O 1
ATOM 2031 N N . GLU C 1 19 ? 21.766 34.353 56.128 1.00 43.94 76 GLU C N 1
ATOM 2032 C CA . GLU C 1 19 ? 21.013 33.461 55.241 1.00 43.00 76 GLU C CA 1
ATOM 2033 C C . GLU C 1 19 ? 19.915 32.676 55.956 1.00 42.53 76 GLU C C 1
ATOM 2034 O O . GLU C 1 19 ? 18.793 32.573 55.443 1.00 39.79 76 GLU C O 1
ATOM 2040 N N . PHE C 1 20 ? 20.247 32.150 57.140 1.00 39.13 77 PHE C N 1
ATOM 2041 C CA . PHE C 1 20 ? 19.302 31.409 57.978 1.00 37.13 77 PHE C CA 1
ATOM 2042 C C . PHE C 1 20 ? 18.222 32.328 58.548 1.00 36.40 77 PHE C C 1
ATOM 2043 O O . PHE C 1 20 ? 17.054 31.944 58.621 1.00 39.32 77 PHE C O 1
ATOM 2051 N N . ALA C 1 21 ? 18.620 33.544 58.925 1.00 37.02 78 ALA C N 1
ATOM 2052 C CA . ALA C 1 21 ? 17.691 34.569 59.397 1.00 31.47 78 ALA C CA 1
ATOM 2053 C C . ALA C 1 21 ? 16.653 34.965 58.349 1.00 28.12 78 ALA C C 1
ATOM 2054 O O . ALA C 1 21 ? 15.490 35.188 58.681 1.00 32.42 78 ALA C O 1
ATOM 2056 N N . ASP C 1 22 ? 17.075 35.045 57.092 1.00 28.64 79 ASP C N 1
ATOM 2057 C CA . ASP C 1 22 ? 16.177 35.392 55.989 1.00 30.85 79 ASP C CA 1
ATOM 2058 C C . ASP C 1 22 ? 15.229 34.228 55.650 1.00 32.70 79 ASP C C 1
ATOM 2059 O O . ASP C 1 22 ? 14.057 34.463 55.370 1.00 31.43 79 ASP C O 1
ATOM 2064 N N . MET C 1 23 ? 15.740 32.989 55.687 1.00 29.66 80 MET C N 1
ATOM 2065 C CA . MET C 1 23 ? 14.914 31.769 55.568 1.00 30.69 80 MET C CA 1
ATOM 2066 C C . MET C 1 23 ? 13.842 31.760 56.645 1.00 33.08 80 MET C C 1
ATOM 2067 O O . MET C 1 23 ? 12.654 31.635 56.346 1.00 34.96 80 MET C O 1
ATOM 2072 N N . LEU C 1 24 ? 14.281 31.945 57.891 1.00 34.71 81 LEU C N 1
ATOM 2073 C CA . LEU C 1 24 ? 13.396 31.923 59.047 1.00 33.06 81 LEU C CA 1
ATOM 2074 C C . LEU C 1 24 ? 12.312 33.017 59.002 1.00 34.11 81 LEU C C 1
ATOM 2075 O O . LEU C 1 24 ? 11.149 32.758 59.328 1.00 33.12 81 LEU C O 1
ATOM 2080 N N . THR C 1 25 ? 12.688 34.222 58.580 1.00 30.68 82 THR C N 1
ATOM 2081 C CA . THR C 1 25 ? 11.731 35.328 58.411 1.00 31.32 82 THR C CA 1
ATOM 2082 C C . THR C 1 25 ? 10.719 35.049 57.300 1.00 34.60 82 THR C C 1
ATOM 2083 O O . THR C 1 25 ? 9.528 35.242 57.508 1.00 33.56 82 THR C O 1
ATOM 2087 N N . GLN C 1 26 ? 11.197 34.594 56.140 1.00 37.03 83 GLN C N 1
ATOM 2088 C CA . GLN C 1 26 ? 10.320 34.180 55.033 1.00 45.44 83 GLN C CA 1
ATOM 2089 C C . GLN C 1 26 ? 9.260 33.191 55.505 1.00 39.41 83 GLN C C 1
ATOM 2090 O O . GLN C 1 26 ? 8.074 33.409 55.280 1.00 40.47 83 GLN C O 1
ATOM 2096 N N . PHE C 1 27 ? 9.713 32.118 56.163 1.00 37.24 84 PHE C N 1
ATOM 2097 C CA . PHE C 1 27 ? 8.850 31.080 56.746 1.00 35.77 84 PHE C CA 1
ATOM 2098 C C . PHE C 1 27 ? 7.812 31.677 57.670 1.00 32.65 84 PHE C C 1
ATOM 2099 O O . PHE C 1 27 ? 6.633 31.368 57.548 1.00 37.31 84 PHE C O 1
ATOM 2107 N N . LEU C 1 28 ? 8.256 32.532 58.591 1.00 37.46 85 LEU C N 1
ATOM 2108 C CA . LEU C 1 28 ? 7.359 33.166 59.558 1.00 33.05 85 LEU C CA 1
ATOM 2109 C C . LEU C 1 28 ? 6.423 34.206 58.930 1.00 38.80 85 LEU C C 1
ATOM 2110 O O . LEU C 1 28 ? 5.272 34.348 59.352 1.00 36.42 85 LEU C O 1
ATOM 2115 N N . GLU C 1 29 ? 6.921 34.943 57.940 1.00 39.91 86 GLU C N 1
ATOM 2116 C CA . GLU C 1 29 ? 6.102 35.934 57.241 1.00 43.93 86 GLU C CA 1
ATOM 2117 C C . GLU C 1 29 ? 5.036 35.270 56.375 1.00 41.32 86 GLU C C 1
ATOM 2118 O O . GLU C 1 29 ? 3.916 35.757 56.304 1.00 40.20 86 GLU C O 1
ATOM 2124 N N . ASN C 1 30 ? 5.383 34.148 55.747 1.00 44.55 87 ASN C N 1
ATOM 2125 C CA . ASN C 1 30 ? 4.417 33.388 54.949 1.00 54.34 87 ASN C CA 1
ATOM 2126 C C . ASN C 1 30 ? 3.334 32.750 55.823 1.00 54.72 87 ASN C C 1
ATOM 2127 O O . ASN C 1 30 ? 2.171 32.693 55.431 1.00 58.87 87 ASN C O 1
ATOM 2132 N N . LEU C 1 31 ? 3.719 32.313 57.019 1.00 54.96 88 LEU C N 1
ATOM 2133 C CA . LEU C 1 31 ? 2.782 31.760 57.986 1.00 55.64 88 LEU C CA 1
ATOM 2134 C C . LEU C 1 31 ? 1.879 32.804 58.628 1.00 57.40 88 LEU C C 1
ATOM 2135 O O . LEU C 1 31 ? 0.675 32.581 58.768 1.00 54.89 88 LEU C O 1
ATOM 2140 N N . PHE C 1 32 ? 2.474 33.924 59.046 1.00 57.00 89 PHE C N 1
ATOM 2141 C CA . PHE C 1 32 ? 1.755 34.987 59.763 1.00 59.42 89 PHE C CA 1
ATOM 2142 C C . PHE C 1 32 ? 1.982 36.329 59.064 1.00 59.95 89 PHE C C 1
ATOM 2143 O O . PHE C 1 32 ? 2.889 37.079 59.434 1.00 57.11 89 PHE C O 1
ATOM 2151 N N . PRO C 1 33 ? 1.146 36.640 58.052 1.00 58.88 90 PRO C N 1
ATOM 2152 C CA . PRO C 1 33 ? 1.343 37.817 57.204 1.00 57.47 90 PRO C CA 1
ATOM 2153 C C . PRO C 1 33 ? 1.031 39.138 57.906 1.00 57.61 90 PRO C C 1
ATOM 2154 O O . PRO C 1 33 ? 1.347 40.199 57.367 1.00 59.22 90 PRO C O 1
ATOM 2158 N N . TYR C 1 34 ? 0.423 39.063 59.091 1.00 60.02 91 TYR C N 1
ATOM 2159 C CA . TYR C 1 34 ? 0.083 40.241 59.891 1.00 61.06 91 TYR C CA 1
ATOM 2160 C C . TYR C 1 34 ? 1.066 40.516 61.030 1.00 57.50 91 TYR C C 1
ATOM 2161 O O . TYR C 1 34 ? 1.066 41.605 61.599 1.00 59.26 91 TYR C O 1
ATOM 2170 N N . ALA C 1 35 ? 1.892 39.529 61.361 1.00 52.55 92 ALA C N 1
ATOM 2171 C CA . ALA C 1 35 ? 2.869 39.669 62.434 1.00 48.25 92 ALA C CA 1
ATOM 2172 C C . ALA C 1 35 ? 4.034 40.557 62.020 1.00 45.87 92 ALA C C 1
ATOM 2173 O O . ALA C 1 35 ? 4.424 40.585 60.854 1.00 46.46 92 ALA C O 1
ATOM 2175 N N . LYS C 1 36 ? 4.567 41.289 62.991 1.00 48.33 93 LYS C N 1
ATOM 2176 C CA . LYS C 1 36 ? 5.773 42.080 62.815 1.00 49.15 93 LYS C CA 1
ATOM 2177 C C . LYS C 1 36 ? 6.999 41.200 63.100 1.00 45.36 93 LYS C C 1
ATOM 2178 O O . LYS C 1 36 ? 7.203 40.751 64.228 1.00 46.62 93 LYS C O 1
ATOM 2184 N N . ILE C 1 37 ? 7.802 40.938 62.072 1.00 38.84 94 ILE C N 1
ATOM 2185 C CA . ILE C 1 37 ? 9.009 40.119 62.220 1.00 37.50 94 ILE C CA 1
ATOM 2186 C C . ILE C 1 37 ? 10.248 40.975 61.994 1.00 34.34 94 ILE C C 1
ATOM 2187 O O . ILE C 1 37 ? 10.470 41.463 60.891 1.00 38.56 94 ILE C O 1
ATOM 2192 N N . LYS C 1 38 ? 11.060 41.148 63.031 1.00 38.26 95 LYS C N 1
ATOM 2193 C CA . LYS C 1 38 ? 12.304 41.900 62.898 1.00 35.76 95 LYS C CA 1
ATOM 2194 C C . LYS C 1 38 ? 13.510 41.035 63.194 1.00 33.54 95 LYS C C 1
ATOM 2195 O O . LYS C 1 38 ? 13.434 40.146 64.025 1.00 30.95 95 LYS C O 1
ATOM 2201 N N . ILE C 1 39 ? 14.620 41.302 62.506 1.00 32.32 96 ILE C N 1
ATOM 2202 C CA . ILE C 1 39 ? 15.868 40.570 62.716 1.00 31.62 96 ILE C CA 1
ATOM 2203 C C . ILE C 1 39 ? 16.937 41.493 63.317 1.00 29.72 96 ILE C C 1
ATOM 2204 O O . ILE C 1 39 ? 17.050 42.651 62.918 1.00 27.01 96 ILE C O 1
ATOM 2209 N N . ALA C 1 40 ? 17.715 40.965 64.262 1.00 33.64 97 ALA C N 1
ATOM 2210 C CA . ALA C 1 40 ? 18.925 41.617 64.766 1.00 36.67 97 ALA C CA 1
ATOM 2211 C C . ALA C 1 40 ? 20.124 40.759 64.381 1.00 39.12 97 ALA C C 1
ATOM 2212 O O . ALA C 1 40 ? 20.224 39.607 64.798 1.00 39.24 97 ALA C O 1
ATOM 2214 N N . TYR C 1 41 ? 21.024 41.320 63.574 1.00 37.69 98 TYR C N 1
ATOM 2215 C CA . TYR C 1 41 ? 22.156 40.573 63.020 1.00 34.94 98 TYR C CA 1
ATOM 2216 C C . TYR C 1 41 ? 23.415 40.623 63.884 1.00 36.38 98 TYR C C 1
ATOM 2217 O O . TYR C 1 41 ? 24.356 39.856 63.670 1.00 38.74 98 TYR C O 1
ATOM 2226 N N . ASN C 1 42 ? 23.428 41.528 64.857 1.00 35.87 99 ASN C N 1
ATOM 2227 C CA . ASN C 1 42 ? 24.612 41.790 65.674 1.00 33.15 99 ASN C CA 1
ATOM 2228 C C . ASN C 1 42 ? 24.192 41.972 67.143 1.00 31.02 99 ASN C C 1
ATOM 2229 O O . ASN C 1 42 ? 23.002 42.202 67.413 1.00 31.07 99 ASN C O 1
ATOM 2234 N N . PRO C 1 43 ? 25.132 41.801 68.099 1.00 33.47 100 PRO C N 1
ATOM 2235 C CA . PRO C 1 43 ? 24.773 41.956 69.516 1.00 32.28 100 PRO C CA 1
ATOM 2236 C C . PRO C 1 43 ? 24.139 43.290 69.919 1.00 30.66 100 PRO C C 1
ATOM 2237 O O . PRO C 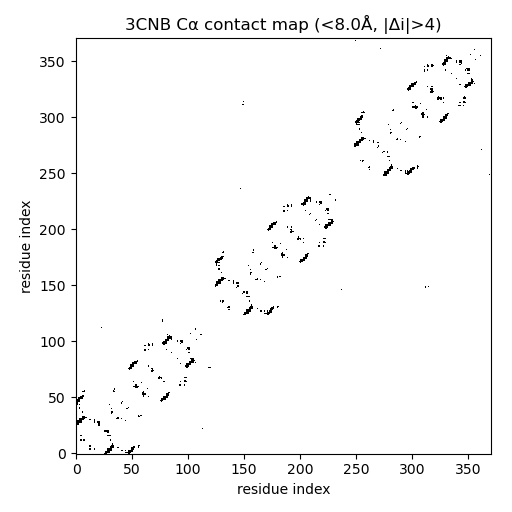1 43 ? 23.215 43.291 70.735 1.00 37.62 100 PRO C O 1
ATOM 2241 N N . PHE C 1 44 ? 24.603 44.402 69.352 1.00 31.69 101 PHE C N 1
ATOM 2242 C CA . PHE C 1 44 ? 24.067 45.717 69.712 1.00 30.51 101 PHE C CA 1
ATOM 2243 C C . PHE C 1 44 ? 22.600 45.877 69.343 1.00 27.70 101 PHE C C 1
ATOM 2244 O O . PHE C 1 44 ? 21.781 46.360 70.144 1.00 29.40 101 PHE C O 1
ATOM 2252 N N . ASP C 1 45 ? 22.300 45.517 68.099 1.00 32.09 102 ASP C N 1
ATOM 2253 C CA . ASP C 1 45 ? 20.950 45.583 67.567 1.00 30.91 102 ASP C CA 1
ATOM 2254 C C . ASP C 1 45 ? 20.008 44.673 68.325 1.00 28.90 102 ASP C C 1
ATOM 2255 O O . ASP C 1 45 ? 18.864 45.045 68.539 1.00 30.72 102 ASP C O 1
ATOM 2260 N N . ALA C 1 46 ? 20.492 43.492 68.724 1.00 31.95 103 ALA C N 1
ATOM 2261 C CA . ALA C 1 46 ? 19.739 42.610 69.640 1.00 33.11 103 ALA C CA 1
ATOM 2262 C C . ALA C 1 46 ? 19.282 43.317 70.931 1.00 30.85 103 ALA C C 1
ATOM 2263 O O . ALA C 1 46 ? 18.075 43.321 71.246 1.00 30.60 103 ALA C O 1
ATOM 2265 N N . GLY C 1 47 ? 20.238 43.946 71.637 1.00 30.00 104 GLY C N 1
ATOM 2266 C CA . GLY C 1 47 ? 19.972 44.692 72.882 1.00 25.40 104 GLY C CA 1
ATOM 2267 C C . GLY C 1 47 ? 19.046 45.879 72.673 1.00 30.21 104 GLY C C 1
ATOM 2268 O O . GLY C 1 47 ? 18.193 46.190 73.501 1.00 28.31 104 GLY C O 1
ATOM 2269 N N . ASP C 1 48 ? 19.220 46.533 71.538 1.00 33.01 105 ASP C N 1
ATOM 2270 C CA . ASP C 1 48 ? 18.470 47.726 71.189 1.00 29.55 105 ASP C CA 1
ATOM 2271 C C . ASP C 1 48 ? 17.044 47.365 70.790 1.00 32.67 105 ASP C C 1
ATOM 2272 O O . ASP C 1 48 ? 16.094 47.929 71.330 1.00 29.89 105 ASP C O 1
ATOM 2277 N N . LEU C 1 49 ? 16.905 46.424 69.852 1.00 36.32 106 LEU C N 1
ATOM 2278 C CA . LEU C 1 49 ? 15.587 46.022 69.314 1.00 34.73 106 LEU C CA 1
ATOM 2279 C C . LEU C 1 49 ? 14.677 45.301 70.319 1.00 36.82 106 LEU C C 1
ATOM 2280 O O . LEU C 1 49 ? 13.459 45.354 70.188 1.00 31.00 106 LEU C O 1
ATOM 2285 N N . LEU C 1 50 ? 15.276 44.673 71.331 1.00 34.14 107 LEU C N 1
ATOM 2286 C CA . LEU C 1 50 ? 14.557 44.128 72.490 1.00 36.96 107 LEU C CA 1
ATOM 2287 C C . LEU C 1 50 ? 13.535 45.113 73.075 1.00 40.31 107 LEU C C 1
ATOM 2288 O O . LEU C 1 50 ? 12.402 44.731 73.427 1.00 34.77 107 LEU C O 1
ATOM 2293 N N . HIS C 1 51 ? 13.921 46.386 73.139 1.00 39.10 108 HIS C N 1
ATOM 2294 C CA . HIS C 1 51 ? 13.027 47.440 73.632 1.00 39.96 108 HIS C CA 1
ATOM 2295 C C . HIS C 1 51 ? 12.223 48.133 72.531 1.00 41.21 108 HIS C C 1
ATOM 2296 O O . HIS C 1 51 ? 11.079 48.533 72.752 1.00 45.46 108 HIS C O 1
ATOM 2303 N N . THR C 1 52 ? 12.837 48.282 71.359 1.00 39.41 109 THR C N 1
ATOM 2304 C CA . THR C 1 52 ? 12.226 48.948 70.206 1.00 42.85 109 THR C CA 1
ATOM 2305 C C . THR C 1 52 ? 11.065 48.126 69.628 1.00 45.31 109 THR C C 1
ATOM 2306 O O . THR C 1 52 ? 9.964 48.650 69.414 1.00 44.87 109 THR C O 1
ATOM 2310 N N . VAL C 1 53 ? 11.314 46.835 69.414 1.00 44.62 110 VAL C N 1
ATOM 2311 C CA . VAL C 1 53 ? 10.358 45.933 68.767 1.00 44.36 110 VAL C CA 1
ATOM 2312 C C . VAL C 1 53 ? 9.296 45.480 69.770 1.00 42.94 110 VAL C C 1
ATOM 2313 O O . VAL C 1 53 ? 8.171 45.156 69.374 1.00 45.91 110 VAL C O 1
ATOM 2317 N N . LYS C 1 54 ? 9.660 45.509 71.059 1.00 43.68 111 LYS C N 1
ATOM 2318 C CA A LYS C 1 54 ? 8.814 44.981 72.136 0.50 41.27 111 LYS C CA 1
ATOM 2319 C CA B LYS C 1 54 ? 8.833 44.972 72.146 0.50 40.67 111 LYS C CA 1
ATOM 2320 C C . LYS C 1 54 ? 8.253 43.603 71.732 1.00 39.87 111 LYS C C 1
ATOM 2321 O O . LYS C 1 54 ? 7.024 43.438 71.608 1.00 32.08 111 LYS C O 1
ATOM 2332 N N . PRO C 1 55 ? 9.150 42.604 71.506 1.00 37.41 112 PRO C N 1
ATOM 2333 C CA . PRO C 1 55 ? 8.687 41.326 70.951 1.00 36.20 112 PRO C CA 1
ATOM 2334 C C . PRO C 1 55 ? 7.874 40.471 71.920 1.00 42.00 112 PRO C C 1
ATOM 2335 O O . PRO C 1 55 ? 8.118 40.487 73.128 1.00 41.43 112 PRO C O 1
ATOM 2339 N N . ASP C 1 56 ? 6.918 39.733 71.364 1.00 44.81 113 ASP C N 1
ATOM 2340 C CA . ASP C 1 56 ? 6.151 38.744 72.103 1.00 43.72 113 ASP C CA 1
ATOM 2341 C C . ASP C 1 56 ? 7.007 37.510 72.283 1.00 42.98 113 ASP C C 1
ATOM 2342 O O . ASP C 1 56 ? 7.071 36.939 73.380 1.00 45.02 113 ASP C O 1
ATOM 2347 N N . VAL C 1 57 ? 7.659 37.105 71.194 1.00 41.02 114 VAL C N 1
ATOM 2348 C CA . VAL C 1 57 ? 8.661 36.036 71.231 1.00 36.32 114 VAL C CA 1
ATOM 2349 C C . VAL C 1 57 ? 10.021 36.477 70.685 1.00 35.48 114 VAL C C 1
ATOM 2350 O O . VAL C 1 57 ? 10.102 37.262 69.743 1.00 37.01 114 VAL C O 1
ATOM 2354 N N . VAL C 1 58 ? 11.095 36.026 71.322 1.00 37.36 115 VAL C N 1
ATOM 2355 C CA . VAL C 1 58 ? 12.393 36.129 70.678 1.00 36.45 115 VAL C CA 1
ATOM 2356 C C . VAL C 1 58 ? 12.952 34.770 70.288 1.00 36.92 115 VAL C C 1
ATOM 2357 O O . VAL C 1 58 ? 12.944 33.814 71.058 1.00 40.32 115 VAL C O 1
ATOM 2361 N N . MET C 1 59 ? 13.389 34.696 69.048 1.00 31.11 116 MET C N 1
ATOM 2362 C CA . MET C 1 59 ? 14.108 33.542 68.580 1.00 33.93 116 MET C CA 1
ATOM 2363 C C . MET C 1 59 ? 15.599 33.824 68.672 1.00 30.98 116 MET C C 1
ATOM 2364 O O . MET C 1 59 ? 16.095 34.798 68.133 1.00 30.85 116 MET C O 1
ATOM 2369 N N . LEU C 1 60 ? 16.304 32.954 69.373 1.00 33.67 117 LEU C N 1
ATOM 2370 C CA . LEU C 1 60 ? 17.617 33.280 69.870 1.00 32.29 117 LEU C CA 1
ATOM 2371 C C . LEU C 1 60 ? 18.624 32.210 69.514 1.00 32.09 117 LEU C C 1
ATOM 2372 O O . LEU C 1 60 ? 18.491 31.062 69.942 1.00 35.93 117 LEU C O 1
ATOM 2377 N N . ASP C 1 61 ? 19.640 32.576 68.734 1.00 39.47 118 ASP C N 1
ATOM 2378 C CA . ASP C 1 61 ? 20.724 31.644 68.441 1.00 43.63 118 ASP C CA 1
ATOM 2379 C C . ASP C 1 61 ? 21.657 31.603 69.632 1.00 46.48 118 ASP C C 1
ATOM 2380 O O . ASP C 1 61 ? 22.020 32.639 70.181 1.00 49.65 118 ASP C O 1
ATOM 2385 N N . LEU C 1 62 ? 22.049 30.396 70.019 1.00 49.24 119 LEU C N 1
ATOM 2386 C CA . LEU C 1 62 ? 22.922 30.202 71.171 1.00 54.53 119 LEU C CA 1
ATOM 2387 C C . LEU C 1 62 ? 24.399 30.231 70.786 1.00 60.91 119 LEU C C 1
ATOM 2388 O O . LEU C 1 62 ? 25.273 30.122 71.649 1.00 66.36 119 LEU C O 1
ATOM 2393 N N . MET C 1 63 ? 24.656 30.407 69.490 1.00 65.60 120 MET C N 1
ATOM 2394 C CA . MET C 1 63 ? 26.002 30.433 68.923 1.00 69.19 120 MET C CA 1
ATOM 2395 C C . MET C 1 63 ? 26.313 31.749 68.203 1.00 67.60 120 MET C C 1
ATOM 2396 O O . MET C 1 63 ? 27.339 31.849 67.522 1.00 69.86 120 MET C O 1
ATOM 2401 N N . MET C 1 64 ? 25.420 32.736 68.355 1.00 67.06 121 MET C N 1
ATOM 2402 C CA . MET C 1 64 ? 25.586 34.092 67.803 1.00 64.77 121 MET C CA 1
ATOM 2403 C C . MET C 1 64 ? 26.937 34.695 68.274 1.00 67.92 121 MET C C 1
ATOM 2404 O O . MET C 1 64 ? 27.167 34.847 69.475 1.00 70.16 121 MET C O 1
ATOM 2409 N N . VAL C 1 65 ? 27.828 34.986 67.322 1.00 70.12 122 VAL C N 1
ATOM 2410 C CA . VAL C 1 65 ? 29.194 35.480 67.596 1.00 70.64 122 VAL C CA 1
ATOM 2411 C C . VAL C 1 65 ? 29.191 36.883 68.215 1.00 69.78 122 VAL C C 1
ATOM 2412 O O . VAL C 1 65 ? 28.500 37.783 67.733 1.00 70.55 122 VAL C O 1
ATOM 2416 N N . GLY C 1 66 ? 29.947 37.046 69.299 1.00 69.94 123 GLY C N 1
ATOM 2417 C CA . GLY C 1 66 ? 30.068 38.333 69.987 1.00 71.65 123 GLY C CA 1
ATOM 2418 C C . GLY C 1 66 ? 29.034 38.503 71.083 1.00 71.61 123 GLY C C 1
ATOM 2419 O O . GLY C 1 66 ? 28.946 39.565 71.719 1.00 70.85 123 GLY C O 1
ATOM 2420 N N . MET C 1 67 ? 28.267 37.438 71.309 1.00 69.91 124 MET C N 1
ATOM 2421 C CA . MET C 1 67 ? 27.117 37.467 72.201 1.00 70.78 124 MET C CA 1
ATOM 2422 C C . MET C 1 67 ? 26.906 36.094 72.850 1.00 66.14 124 MET C C 1
ATOM 2423 O O . MET C 1 67 ? 27.216 35.058 72.259 1.00 62.08 124 MET C O 1
ATOM 2428 N N . ASP C 1 68 ? 26.375 36.096 74.067 1.00 61.75 125 ASP C N 1
ATOM 2429 C CA . ASP C 1 68 ? 26.098 34.856 74.774 1.00 57.41 125 ASP C CA 1
ATOM 2430 C C . ASP C 1 68 ? 24.587 34.646 74.885 1.00 52.28 125 ASP C C 1
ATOM 2431 O O . ASP C 1 68 ? 23.924 35.330 75.669 1.00 50.53 125 ASP C O 1
ATOM 2436 N N . GLY C 1 69 ? 24.063 33.691 74.104 1.00 43.64 126 GLY C N 1
ATOM 2437 C CA . GLY C 1 69 ? 22.637 33.348 74.116 1.00 37.30 126 GLY C CA 1
ATOM 2438 C C . GLY C 1 69 ? 22.120 32.992 75.499 1.00 33.40 126 GLY C C 1
ATOM 2439 O O . GLY C 1 69 ? 21.038 33.449 75.917 1.00 33.77 126 GLY C O 1
ATOM 2440 N N . PHE C 1 70 ? 22.922 32.198 76.210 1.00 38.78 127 PHE C N 1
ATOM 2441 C CA . PHE C 1 70 ? 22.646 31.771 77.579 1.00 38.03 127 PHE C CA 1
ATOM 2442 C C . PHE C 1 70 ? 22.466 32.973 78.487 1.00 40.14 127 PHE C C 1
ATOM 2443 O O . PHE C 1 70 ? 21.436 33.104 79.168 1.00 42.47 127 PHE C O 1
ATOM 2451 N N . SER C 1 71 ? 23.449 33.870 78.456 1.00 42.46 128 SER C N 1
ATOM 2452 C CA . SER C 1 71 ? 23.379 35.110 79.230 1.00 43.91 128 SER C CA 1
ATOM 2453 C C . SER C 1 71 ? 22.222 36.015 78.795 1.00 39.13 128 SER C C 1
ATOM 2454 O O . SER C 1 71 ? 21.545 36.604 79.649 1.00 38.25 128 SER C O 1
ATOM 2457 N N . ILE C 1 72 ? 21.993 36.097 77.478 1.00 37.39 129 ILE C N 1
ATOM 2458 C CA . ILE C 1 72 ? 20.897 36.909 76.909 1.00 37.69 129 ILE C CA 1
ATOM 2459 C C . ILE C 1 72 ? 19.539 36.390 77.350 1.00 39.43 129 ILE C C 1
ATOM 2460 O O . ILE C 1 72 ? 18.724 37.163 77.868 1.00 42.17 129 ILE C O 1
ATOM 2465 N N . CYS C 1 73 ? 19.308 35.086 77.146 1.00 41.11 130 CYS C N 1
ATOM 2466 C CA . CYS C 1 73 ? 18.079 34.425 77.599 1.00 39.13 130 CYS C CA 1
ATOM 2467 C C . CYS C 1 73 ? 17.826 34.709 79.079 1.00 40.98 130 CYS C C 1
ATOM 2468 O O . CYS C 1 73 ? 16.717 35.090 79.473 1.00 35.74 130 CYS C O 1
ATOM 2471 N N . HIS C 1 74 ? 18.879 34.528 79.880 1.00 45.92 131 HIS C N 1
ATOM 2472 C CA . HIS C 1 74 ? 18.852 34.860 81.297 1.00 49.90 131 HIS C CA 1
ATOM 2473 C C . HIS C 1 74 ? 18.383 36.288 81.563 1.00 46.76 131 HIS C C 1
ATOM 2474 O O . HIS C 1 74 ? 17.429 36.472 82.316 1.00 44.57 131 HIS C O 1
ATOM 2481 N N . ARG C 1 75 ? 19.028 37.275 80.922 1.00 42.84 132 ARG C N 1
ATOM 2482 C CA . ARG C 1 75 ? 18.685 38.697 81.088 1.00 40.94 132 ARG C CA 1
ATOM 2483 C C . ARG C 1 75 ? 17.214 38.981 80.795 1.00 45.21 132 ARG C C 1
ATOM 2484 O O . ARG C 1 75 ? 16.576 39.752 81.506 1.00 50.22 132 ARG C O 1
ATOM 2492 N N . ILE C 1 76 ? 16.685 38.368 79.739 1.00 45.97 133 ILE C N 1
ATOM 2493 C CA . ILE C 1 76 ? 15.298 38.589 79.332 1.00 38.31 133 ILE C CA 1
ATOM 2494 C C . ILE C 1 76 ? 14.307 38.021 80.350 1.00 39.60 133 ILE C C 1
ATOM 2495 O O . ILE C 1 76 ? 13.343 38.686 80.750 1.00 36.33 133 ILE C O 1
ATOM 2500 N N . LYS C 1 77 ? 14.549 36.782 80.760 1.00 42.70 134 LYS C N 1
ATOM 2501 C CA . LYS C 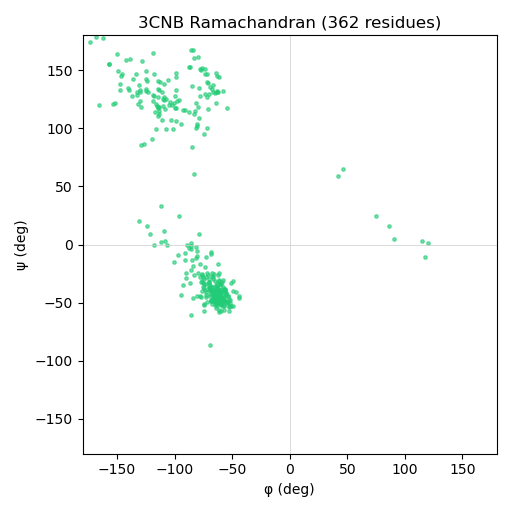1 77 ? 13.585 36.063 81.580 1.00 45.26 134 LYS C CA 1
ATOM 2502 C C . LYS C 1 77 ? 13.710 36.401 83.069 1.00 46.52 134 LYS C C 1
ATOM 2503 O O . LYS C 1 77 ? 12.731 36.310 83.817 1.00 50.75 134 LYS C O 1
ATOM 2509 N N . SER C 1 78 ? 14.898 36.816 83.498 1.00 48.35 135 SER C N 1
ATOM 2510 C CA . SER C 1 78 ? 15.109 37.147 84.911 1.00 49.13 135 SER C CA 1
ATOM 2511 C C . SER C 1 78 ? 14.976 38.644 85.226 1.00 50.00 135 SER C C 1
ATOM 2512 O O . SER C 1 78 ? 15.531 39.125 86.211 1.00 51.01 135 SER C O 1
ATOM 2515 N N . THR C 1 79 ? 14.233 39.364 84.383 1.00 51.99 136 THR C N 1
ATOM 2516 C CA . THR C 1 79 ? 13.971 40.792 84.543 1.00 47.74 136 THR C CA 1
ATOM 2517 C C . THR C 1 79 ? 12.480 41.040 84.369 1.00 52.19 136 THR C C 1
ATOM 2518 O O . THR C 1 79 ? 11.927 40.736 83.319 1.00 52.98 136 THR C O 1
ATOM 2522 N N . PRO C 1 80 ? 11.826 41.599 85.400 1.00 56.80 137 PRO C N 1
ATOM 2523 C CA . PRO C 1 80 ? 10.371 41.804 85.421 1.00 59.52 137 PRO C CA 1
ATOM 2524 C C . PRO C 1 80 ? 9.767 42.477 84.183 1.00 60.19 137 PRO C C 1
ATOM 2525 O O . PRO C 1 80 ? 8.617 42.197 83.840 1.00 61.59 137 PRO C O 1
ATOM 2529 N N . ALA C 1 81 ? 10.529 43.355 83.531 1.00 58.09 138 ALA C N 1
ATOM 2530 C CA . ALA C 1 81 ? 10.013 44.134 82.408 1.00 56.67 138 ALA C CA 1
ATOM 2531 C C . ALA C 1 81 ? 9.880 43.287 81.144 1.00 54.47 138 ALA C C 1
ATOM 2532 O O . ALA C 1 81 ? 8.933 43.444 80.371 1.00 51.81 138 ALA C O 1
ATOM 2534 N N . THR C 1 82 ? 10.831 42.379 80.959 1.00 53.79 139 THR C N 1
ATOM 2535 C CA . THR C 1 82 ? 10.903 41.545 79.770 1.00 53.99 139 THR C CA 1
ATOM 2536 C C . THR C 1 82 ? 10.553 40.078 80.058 1.00 57.52 139 THR C C 1
ATOM 2537 O O . THR C 1 82 ? 10.761 39.218 79.201 1.00 58.82 139 THR C O 1
ATOM 2541 N N . ALA C 1 83 ? 10.017 39.805 81.254 1.00 57.74 140 ALA C N 1
ATOM 2542 C CA . ALA C 1 83 ? 9.834 38.430 81.766 1.00 49.01 140 ALA C CA 1
ATOM 2543 C C . ALA C 1 83 ? 8.725 37.660 81.075 1.00 42.33 140 ALA C C 1
ATOM 2544 O O . ALA C 1 83 ? 8.756 36.439 81.060 1.00 43.32 140 ALA C O 1
ATOM 2546 N N . ASN C 1 84 ? 7.756 38.369 80.502 1.00 40.73 141 ASN C N 1
ATOM 2547 C CA . ASN C 1 84 ? 6.647 37.720 79.796 1.00 46.06 141 ASN C CA 1
ATOM 2548 C C . ASN C 1 84 ? 6.944 37.387 78.329 1.00 47.79 141 ASN C C 1
ATOM 2549 O O . ASN C 1 84 ? 6.092 36.833 77.623 1.00 49.93 141 ASN C O 1
ATOM 2554 N N . ILE C 1 85 ? 8.148 37.744 77.884 1.00 44.96 142 ILE C N 1
ATOM 2555 C CA . ILE C 1 85 ? 8.626 37.461 76.532 1.00 42.07 142 ILE C CA 1
ATOM 2556 C C . ILE C 1 85 ? 8.948 35.973 76.418 1.00 41.19 142 ILE C C 1
ATOM 2557 O O . ILE C 1 85 ? 9.661 35.417 77.259 1.00 45.17 142 ILE C O 1
ATOM 2562 N N . ILE C 1 86 ? 8.411 35.344 75.378 1.00 42.70 143 ILE C N 1
ATOM 2563 C CA . ILE C 1 86 ? 8.638 33.934 75.102 1.00 36.63 143 ILE C CA 1
ATOM 2564 C C . ILE C 1 86 ? 9.969 33.749 74.352 1.00 37.20 143 ILE C C 1
ATOM 2565 O O . ILE C 1 86 ? 10.108 34.165 73.209 1.00 38.51 143 ILE C O 1
ATOM 2570 N N . VAL C 1 87 ? 10.951 33.135 75.004 1.00 40.58 144 VAL C N 1
ATOM 2571 C CA . VAL C 1 87 ? 12.256 32.892 74.379 1.00 33.77 144 VAL C CA 1
ATOM 2572 C C . VAL C 1 87 ? 12.336 31.468 73.824 1.00 36.53 144 VAL C C 1
ATOM 2573 O O . VAL C 1 87 ? 12.135 30.502 74.549 1.00 33.07 144 VAL C O 1
ATOM 2577 N N . ILE C 1 88 ? 12.624 31.354 72.528 1.00 35.53 145 ILE C N 1
ATOM 2578 C CA . ILE C 1 88 ? 12.820 30.072 71.874 1.00 32.04 145 ILE C CA 1
ATOM 2579 C C . ILE C 1 88 ? 14.275 30.015 71.435 1.00 28.70 145 ILE C C 1
ATOM 2580 O O . ILE C 1 88 ? 14.708 30.844 70.654 1.00 30.90 145 ILE C O 1
ATOM 2585 N N . ALA C 1 89 ? 15.031 29.050 71.951 1.00 30.09 146 ALA C N 1
ATOM 2586 C CA . ALA C 1 89 ? 16.443 28.906 71.593 1.00 27.91 146 ALA C CA 1
ATOM 2587 C C . ALA C 1 89 ? 16.625 28.046 70.345 1.00 33.60 146 ALA C C 1
ATOM 2588 O O . ALA C 1 89 ? 15.784 27.195 70.033 1.00 34.97 146 ALA C O 1
ATOM 2590 N N . MET C 1 90 ? 17.716 28.290 69.626 1.00 33.43 147 MET C N 1
ATOM 2591 C CA . MET C 1 90 ? 18.072 27.537 68.427 1.00 33.76 147 MET C CA 1
ATOM 2592 C C . MET C 1 90 ? 19.575 27.353 68.500 1.00 39.77 147 MET C C 1
ATOM 2593 O O . MET C 1 90 ? 20.278 28.314 68.795 1.00 41.29 147 MET C O 1
ATOM 2598 N N . THR C 1 91 ? 20.073 26.145 68.227 1.00 41.82 148 THR C N 1
ATOM 2599 C CA . THR C 1 91 ? 21.530 25.911 68.168 1.00 45.57 148 THR C CA 1
ATOM 2600 C C . THR C 1 91 ? 21.979 24.870 67.148 1.00 49.74 148 THR C C 1
ATOM 2601 O O . THR C 1 91 ? 21.292 23.870 66.923 1.00 47.27 148 THR C O 1
ATOM 2605 N N . GLY C 1 92 ? 23.152 25.116 66.556 1.00 58.17 149 GLY C N 1
ATOM 2606 C CA . GLY C 1 92 ? 23.765 24.224 65.558 1.00 67.18 149 GLY C CA 1
ATOM 2607 C C . GLY C 1 92 ? 24.192 22.857 66.083 1.00 73.65 149 GLY C C 1
ATOM 2608 O O . GLY C 1 92 ? 24.022 21.840 65.403 1.00 75.48 149 GLY C O 1
ATOM 2609 N N . ALA C 1 93 ? 24.754 22.834 67.289 1.00 76.49 150 ALA C N 1
ATOM 2610 C CA . ALA C 1 93 ? 25.119 21.583 67.947 1.00 77.38 150 ALA C CA 1
ATOM 2611 C C . ALA C 1 93 ? 24.305 21.399 69.230 1.00 78.26 150 ALA C C 1
ATOM 2612 O O . ALA C 1 93 ? 24.613 21.992 70.267 1.00 77.63 150 ALA C O 1
ATOM 2614 N N . LEU C 1 94 ? 23.244 20.598 69.137 1.00 79.07 151 LEU C N 1
ATOM 2615 C CA . LEU C 1 94 ? 22.440 20.227 70.302 1.00 78.75 151 LEU C CA 1
ATOM 2616 C C . LEU C 1 94 ? 23.212 19.282 71.224 1.00 80.63 151 LEU C C 1
ATOM 2617 O O . LEU C 1 94 ? 23.794 18.294 70.764 1.00 83.11 151 LEU C O 1
ATOM 2622 N N . THR C 1 95 ? 23.244 19.608 72.516 1.00 78.25 152 THR C N 1
ATOM 2623 C CA . THR C 1 95 ? 23.649 18.652 73.549 1.00 76.50 152 THR C CA 1
ATOM 2624 C C . THR C 1 95 ? 22.565 18.638 74.621 1.00 75.93 152 THR C C 1
ATOM 2625 O O . THR C 1 95 ? 21.803 19.599 74.742 1.00 75.14 152 THR C O 1
ATOM 2629 N N . ASP C 1 96 ? 22.502 17.551 75.391 1.00 78.55 153 ASP C N 1
ATOM 2630 C CA . ASP C 1 96 ? 21.559 17.421 76.512 1.00 79.85 153 ASP C CA 1
ATOM 2631 C C . ASP C 1 96 ? 21.777 18.491 77.576 1.00 77.02 153 ASP C C 1
ATOM 2632 O O . ASP C 1 96 ? 20.820 18.963 78.198 1.00 73.65 153 ASP C O 1
ATOM 2637 N N . ASP C 1 97 ? 23.044 18.865 77.758 1.00 74.52 154 ASP C N 1
ATOM 2638 C CA . ASP C 1 97 ? 23.454 19.924 78.674 1.00 71.85 154 ASP C CA 1
ATOM 2639 C C . ASP C 1 97 ? 22.908 21.310 78.269 1.00 64.65 154 ASP C C 1
ATOM 2640 O O . ASP C 1 97 ? 22.299 21.996 79.094 1.00 61.38 154 ASP C O 1
ATOM 2645 N N . ASN C 1 98 ? 23.115 21.689 77.003 1.00 57.97 155 ASN C N 1
ATOM 2646 C CA . ASN C 1 98 ? 22.644 22.966 76.429 1.00 55.83 155 ASN C CA 1
ATOM 2647 C C . ASN C 1 98 ? 21.154 23.249 76.583 1.00 53.20 155 ASN C C 1
ATOM 2648 O O . ASN C 1 98 ? 20.758 24.367 76.917 1.00 52.83 155 ASN C O 1
ATOM 2653 N N . VAL C 1 99 ? 20.344 22.227 76.317 1.00 47.26 156 VAL C N 1
ATOM 2654 C CA . VAL C 1 99 ? 18.895 22.313 76.409 1.00 46.50 156 VAL C CA 1
ATOM 2655 C C . VAL C 1 99 ? 18.489 22.442 77.867 1.00 50.19 156 VAL C C 1
ATOM 2656 O O . VAL C 1 99 ? 17.615 23.240 78.203 1.00 50.60 156 VAL C O 1
ATOM 2660 N N . SER C 1 100 ? 19.135 21.655 78.727 1.00 50.11 157 SER C N 1
ATOM 2661 C CA . SER C 1 100 ? 18.890 21.716 80.159 1.00 51.50 157 SER C CA 1
ATOM 2662 C C . SER C 1 100 ? 19.203 23.123 80.661 1.00 48.82 157 SER C C 1
ATOM 2663 O O . SER C 1 100 ? 18.359 23.749 81.309 1.00 48.52 157 SER C O 1
ATOM 2666 N N . ARG C 1 101 ? 20.393 23.621 80.314 1.00 44.25 158 ARG C N 1
ATOM 2667 C CA . ARG C 1 101 ? 20.832 24.969 80.696 1.00 49.61 158 ARG C CA 1
ATOM 2668 C C . ARG C 1 101 ? 19.892 26.084 80.223 1.00 46.95 158 ARG C C 1
ATOM 2669 O O . ARG C 1 101 ? 19.367 26.838 81.051 1.00 44.91 158 ARG C O 1
ATOM 2677 N N . ILE C 1 102 ? 19.643 26.143 78.909 1.00 42.71 159 ILE C N 1
ATOM 2678 C CA . ILE C 1 102 ? 18.797 27.182 78.332 1.00 34.27 159 ILE C CA 1
ATOM 2679 C C . ILE C 1 102 ? 17.341 27.159 78.801 1.00 37.02 159 ILE C C 1
ATOM 2680 O O . ILE C 1 102 ? 16.770 28.218 79.053 1.00 40.13 159 ILE C O 1
ATOM 2685 N N . VAL C 1 103 ? 16.754 25.968 78.955 1.00 41.38 160 VAL C N 1
ATOM 2686 C CA . VAL C 1 103 ? 15.382 25.850 79.481 1.00 40.46 160 VAL C CA 1
ATOM 2687 C C . VAL C 1 103 ? 15.347 26.237 80.965 1.00 40.53 160 VAL C C 1
ATOM 2688 O O . VAL C 1 103 ? 14.383 26.879 81.417 1.00 42.00 160 VAL C O 1
ATOM 2692 N N . ALA C 1 104 ? 16.408 25.865 81.698 1.00 38.66 161 ALA C N 1
ATOM 2693 C CA . ALA C 1 104 ? 16.583 26.293 83.090 1.00 47.65 161 ALA C CA 1
ATOM 2694 C C . ALA C 1 104 ? 16.676 27.812 83.191 1.00 48.99 161 ALA C C 1
ATOM 2695 O O . ALA C 1 104 ? 16.017 28.403 84.050 1.00 46.78 161 ALA C O 1
ATOM 2697 N N . LEU C 1 105 ? 17.450 28.430 82.287 1.00 47.42 162 LEU C N 1
ATOM 2698 C CA . LEU C 1 105 ? 17.554 29.902 82.201 1.00 44.61 162 LEU C CA 1
ATOM 2699 C C . LEU C 1 105 ? 16.279 30.612 81.719 1.00 45.43 162 LEU C C 1
ATOM 2700 O O . LEU C 1 105 ? 16.224 31.843 81.732 1.00 50.03 162 LEU C O 1
ATOM 2705 N N . GLY C 1 106 ? 15.264 29.853 81.296 1.00 41.65 163 GLY C N 1
ATOM 2706 C CA . GLY C 1 106 ? 13.949 30.431 80.979 1.00 38.04 163 GLY C CA 1
ATOM 2707 C C . GLY C 1 106 ? 13.401 30.282 79.565 1.00 34.06 163 GLY C C 1
ATOM 2708 O O . GLY C 1 106 ? 12.311 30.782 79.264 1.00 37.14 163 GLY C O 1
ATOM 2709 N N . ALA C 1 107 ? 14.134 29.601 78.695 1.00 37.61 164 ALA C N 1
ATOM 2710 C CA . ALA C 1 107 ? 13.664 29.377 77.316 1.00 42.21 164 ALA C CA 1
ATOM 2711 C C . ALA C 1 107 ? 12.509 28.388 77.347 1.00 43.55 164 ALA C C 1
ATOM 2712 O O . ALA C 1 107 ? 12.545 27.432 78.125 1.00 40.42 164 ALA C O 1
ATOM 2714 N N . GLU C 1 108 ? 11.478 28.639 76.537 1.00 44.26 165 GLU C N 1
ATOM 2715 C CA . GLU C 1 108 ? 10.323 27.730 76.436 1.00 48.66 165 GLU C CA 1
ATOM 2716 C C . GLU C 1 108 ? 10.730 26.385 75.851 1.00 45.49 165 GLU C C 1
ATOM 2717 O O . GLU C 1 108 ? 10.216 25.351 76.263 1.00 44.12 165 GLU C O 1
ATOM 2723 N N . THR C 1 109 ? 11.664 26.418 74.901 1.00 41.82 166 THR C N 1
ATOM 2724 C CA . THR C 1 109 ? 12.222 25.216 74.301 1.00 41.28 166 THR C CA 1
ATOM 2725 C C . THR C 1 109 ? 13.534 25.539 73.602 1.00 43.61 166 THR C C 1
ATOM 2726 O O . THR C 1 109 ? 13.952 26.699 73.575 1.00 47.28 166 THR C O 1
ATOM 2730 N N . CYS C 1 110 ? 14.181 24.511 73.052 1.00 41.42 167 CYS C N 1
ATOM 2731 C CA . CYS C 1 110 ? 15.352 24.692 72.203 1.00 44.17 167 CYS C CA 1
ATOM 2732 C C . CYS C 1 110 ? 15.216 23.861 70.932 1.00 46.36 167 CYS C C 1
ATOM 2733 O O . CYS C 1 110 ? 14.931 22.663 70.999 1.00 51.03 167 CYS C O 1
ATOM 2736 N N . PHE C 1 111 ? 15.410 24.505 69.781 1.00 41.81 168 PHE C N 1
ATOM 2737 C CA . PHE C 1 111 ? 15.413 23.829 68.483 1.00 37.76 168 PHE C CA 1
ATOM 2738 C C . PHE C 1 111 ? 16.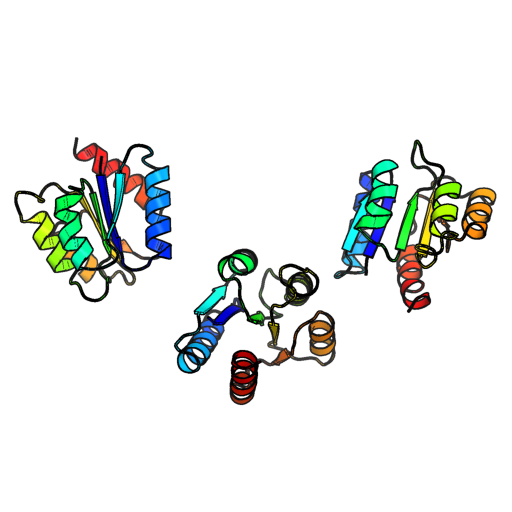844 23.570 68.032 1.00 41.51 168 PHE C C 1
ATOM 2739 O O . PHE C 1 111 ? 17.736 24.344 68.333 1.00 44.54 168 PHE C O 1
ATOM 2747 N N . GLY C 1 112 ? 17.058 22.479 67.309 1.00 44.35 169 GLY C N 1
ATOM 2748 C CA . GLY C 1 112 ? 18.348 22.226 66.677 1.00 46.87 169 GLY C CA 1
ATOM 2749 C C . GLY C 1 112 ? 18.415 22.907 65.328 1.00 46.17 169 GLY C C 1
ATOM 2750 O O . GLY C 1 112 ? 17.404 23.376 64.827 1.00 50.24 169 GLY C O 1
ATOM 2751 N N . LYS C 1 113 ? 19.613 22.987 64.757 1.00 47.62 170 LYS C N 1
ATOM 2752 C CA . LYS C 1 113 ? 19.798 23.428 63.377 1.00 45.32 170 LYS C CA 1
ATOM 2753 C C . LYS C 1 113 ? 20.440 22.261 62.622 1.00 49.13 170 LYS C C 1
ATOM 2754 O O . LYS C 1 113 ? 21.492 21.775 63.045 1.00 52.46 170 LYS C O 1
ATOM 2760 N N . PRO C 1 114 ? 19.807 21.779 61.519 1.00 49.14 171 PRO C N 1
ATOM 2761 C CA . PRO C 1 114 ? 18.602 22.244 60.816 1.00 44.47 171 PRO C CA 1
ATOM 2762 C C . PRO C 1 114 ? 17.325 22.209 61.650 1.00 40.87 171 PRO C C 1
ATOM 2763 O O . PRO C 1 114 ? 17.019 21.214 62.315 1.00 40.75 171 PRO C O 1
ATOM 2767 N N . LEU C 1 115 ? 16.614 23.326 61.614 1.00 34.52 172 LEU C N 1
ATOM 2768 C CA . LEU C 1 115 ? 15.370 23.508 62.342 1.00 39.81 172 LEU C CA 1
ATOM 2769 C C . LEU C 1 115 ? 14.218 22.628 61.840 1.00 35.94 172 LEU C C 1
ATOM 2770 O O . LEU C 1 115 ? 14.028 22.485 60.637 1.00 36.89 172 LEU C O 1
ATOM 2775 N N . ASN C 1 116 ? 13.456 22.046 62.765 1.00 36.46 173 ASN C N 1
ATOM 2776 C CA . ASN C 1 116 ? 12.201 21.392 62.399 1.00 33.44 173 ASN C CA 1
ATOM 2777 C C . ASN C 1 116 ? 11.087 22.420 62.228 1.00 29.93 173 ASN C C 1
ATOM 2778 O O . ASN C 1 116 ? 10.495 22.927 63.198 1.00 29.03 173 ASN C O 1
ATOM 2783 N N . PHE C 1 117 ? 10.806 22.712 60.973 1.00 28.26 174 PHE C N 1
ATOM 2784 C CA . PHE C 1 117 ? 9.799 23.701 60.635 1.00 30.81 174 PHE C CA 1
ATOM 2785 C C . PHE C 1 117 ? 8.367 23.281 60.919 1.00 31.40 174 PHE C C 1
ATOM 2786 O O . PHE C 1 117 ? 7.538 24.137 61.226 1.00 31.25 174 PHE C O 1
ATOM 2794 N N . THR C 1 118 ? 8.086 21.977 60.844 1.00 24.93 175 THR C N 1
ATOM 2795 C CA . THR C 1 118 ? 6.753 21.453 61.190 1.00 26.99 175 THR C CA 1
ATOM 2796 C C . THR C 1 118 ? 6.456 21.731 62.657 1.00 20.84 175 THR C C 1
ATOM 2797 O O . THR C 1 118 ? 5.364 22.173 63.005 1.00 30.99 175 THR C O 1
ATOM 2801 N N . LEU C 1 119 ? 7.449 21.488 63.508 1.00 26.19 176 LEU C N 1
ATOM 2802 C CA . LEU C 1 119 ? 7.300 21.703 64.939 1.00 26.57 176 LEU C CA 1
ATOM 2803 C C . LEU C 1 119 ? 7.333 23.181 65.274 1.00 26.56 176 LEU C C 1
ATOM 2804 O O . LEU C 1 119 ? 6.639 23.612 66.194 1.00 28.23 176 LEU C O 1
ATOM 2809 N N . LEU C 1 120 ? 8.121 23.960 64.531 1.00 27.35 177 LEU C N 1
ATOM 2810 C CA . LEU C 1 120 ? 8.172 25.400 64.770 1.00 26.13 177 LEU C CA 1
ATOM 2811 C C . LEU C 1 120 ? 6.815 26.026 64.461 1.00 31.33 177 LEU C C 1
ATOM 2812 O O . LEU C 1 120 ? 6.265 26.753 65.294 1.00 31.05 177 LEU C O 1
ATOM 2817 N N . GLU C 1 121 ? 6.277 25.704 63.280 1.00 34.45 178 GLU C N 1
ATOM 2818 C CA . GLU C 1 121 ? 4.935 26.118 62.875 1.00 35.26 178 GLU C CA 1
ATOM 2819 C C . GLU C 1 121 ? 3.887 25.825 63.957 1.00 38.95 178 GLU C C 1
ATOM 2820 O O . GLU C 1 121 ? 3.165 26.732 64.372 1.00 44.86 178 GLU C O 1
ATOM 2826 N N . LYS C 1 122 ? 3.835 24.579 64.428 1.00 41.74 179 LYS C N 1
ATOM 2827 C CA . LYS C 1 122 ? 2.960 24.189 65.546 1.00 39.40 179 LYS C CA 1
ATOM 2828 C C . LYS C 1 122 ? 3.198 25.055 66.788 1.00 41.24 179 LYS C C 1
ATO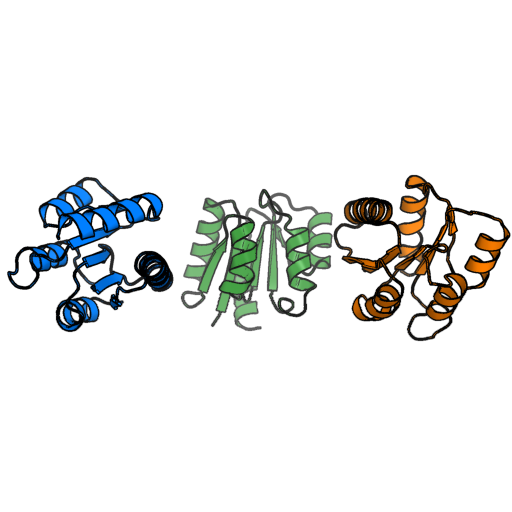M 2829 O O . LYS C 1 122 ? 2.245 25.573 67.359 1.00 37.08 179 LYS C O 1
ATOM 2835 N N . THR C 1 123 ? 4.466 25.207 67.184 1.00 41.54 180 THR C N 1
ATOM 2836 C CA . THR C 1 123 ? 4.860 25.998 68.362 1.00 42.13 180 THR C CA 1
ATOM 2837 C C . THR C 1 123 ? 4.416 27.463 68.283 1.00 44.07 180 THR C C 1
ATOM 2838 O O . THR C 1 123 ? 3.762 27.952 69.200 1.00 51.62 180 THR C O 1
ATOM 2842 N N . ILE C 1 124 ? 4.752 28.153 67.195 1.00 43.99 181 ILE C N 1
ATOM 2843 C CA . ILE C 1 124 ? 4.341 29.549 67.048 1.00 47.91 181 ILE C CA 1
ATOM 2844 C C . ILE C 1 124 ? 2.810 29.730 66.921 1.00 48.95 181 ILE C C 1
ATOM 2845 O O . ILE C 1 124 ? 2.262 30.622 67.565 1.00 49.12 181 ILE C O 1
ATOM 2850 N N . LYS C 1 125 ? 2.130 28.896 66.121 1.00 51.64 182 LYS C N 1
ATOM 2851 C CA . LYS C 1 125 ? 0.647 28.971 65.978 1.00 52.03 182 LYS C CA 1
ATOM 2852 C C . LYS C 1 125 ? -0.053 28.828 67.326 1.00 52.27 182 LYS C C 1
ATOM 2853 O O . LYS C 1 125 ? -1.044 29.510 67.585 1.00 56.95 182 LYS C O 1
ATOM 2859 N N . GLN C 1 126 ? 0.494 27.955 68.175 1.00 53.13 183 GLN C N 1
ATOM 2860 C CA . GLN C 1 126 ? 0.063 27.763 69.555 1.00 53.46 183 GLN C CA 1
ATOM 2861 C C . GLN C 1 126 ? 0.228 29.031 70.393 1.00 54.61 183 GLN C C 1
ATOM 2862 O O . GLN C 1 126 ? -0.655 29.371 71.173 1.00 61.14 183 GLN C O 1
ATOM 2868 N N . LEU C 1 127 ? 1.341 29.739 70.224 1.00 53.19 184 LEU C N 1
ATOM 2869 C CA . LEU C 1 127 ? 1.596 30.947 71.019 1.00 53.43 184 LEU C CA 1
ATOM 2870 C C . LEU C 1 127 ? 0.755 32.135 70.544 1.00 55.70 184 LEU C C 1
ATOM 2871 O O . LEU C 1 127 ? 0.340 32.967 71.357 1.00 55.77 184 LEU C O 1
ATOM 2876 N N . VAL C 1 128 ? 0.497 32.188 69.235 1.00 55.90 185 VAL C N 1
ATOM 2877 C CA . VAL C 1 128 ? -0.419 33.160 68.615 1.00 63.01 185 VAL C CA 1
ATOM 2878 C C . VAL C 1 128 ? -1.868 33.006 69.148 1.00 70.50 185 VAL C C 1
ATOM 2879 O O . VAL C 1 128 ? -2.643 33.966 69.138 1.00 73.68 185 VAL C O 1
ATOM 2883 N N . GLU C 1 129 ? -2.215 31.811 69.633 1.00 76.80 186 GLU C N 1
ATOM 2884 C CA . GLU C 1 129 ? -3.440 31.606 70.421 1.00 80.99 186 GLU C CA 1
ATOM 2885 C C . GLU C 1 129 ? -3.229 31.891 71.917 1.00 84.31 186 GLU C C 1
ATOM 2886 O O . GLU C 1 129 ? -3.877 32.776 72.480 1.00 85.16 186 GLU C O 1
ATOM 2892 N N . GLN C 1 130 ? -2.318 31.145 72.542 1.00 89.09 187 GLN C N 1
ATOM 2893 C CA . GLN C 1 130 ? -1.975 31.298 73.959 1.00 92.77 187 GLN C CA 1
ATOM 2894 C C . GLN C 1 130 ? -1.143 32.560 74.209 1.00 95.27 187 GLN C C 1
ATOM 2895 O O . GLN C 1 130 ? -1.642 33.683 74.118 1.00 98.36 187 GLN C O 1
#

Foldseek 3Di:
DEEEEEAQPPVVLVVVQVLVCVLPVPYHYYYDNADVSVVVCVPVRVGLEYEAECPHPPDHRLVVLLVQCVDVSRVRRAYEYEYADDDVVVQVSSVVSPHVTYAYPVGDSVVVSVVVVVSVVVSD/DEEEEEAQDPVVLVVVVVLVCVLPVPYHYYYDNAPVVVVVCVPVRVGLEYEEECPRPPDHRLVVLLVQCVDVVRNNRAYEYEYQPPDPVVQVSNVVSPHPTYAHPVGDSVVVSVVVVVVVVVSD/DAEEEEEALPVVVLVVVVVLVCVLPVPYHYYYDNAPVSVVVCVVVRVHLEYEFECPRPPDHRLVVLLVQCVDPVNNNYAYEYEYADDDPVVQVSSVVSPHPGYAYPVGDSVVVSVVVVVSVVD

B-factor: mean 42.12, std 17.43, range [11.53, 111.73]

Sequence (371 aa):
FSILIIEDDKEFADMLTQFLENLFPYAKIKIAYNPFDAGDLLHTVKPDVVMLDLMMVGMDGFSICHRIKSTPATANIIVIAMTGALTDDNVSRIVALGAETCFGKPLNFTLLEKTIKQLVEQKKFSILIIEDDKEFADMLTQFLENLFPYAKIKIAYNPFDAGDLLHTVKPDVVMLDLMMVGMDGFSICHRIKSSTPATANIIVIAMTGALTDDNVSRIVALGAETCFGKPLNFTLLEKTIKQQLVEQKKDFSILIIEDDKEFADMLTQFLENLFPYAKIKIAYNPFDAGDLLHTVKKPDVVMLDLMMVGMDGFSICHRIKSTPATANIIVIAMTGALTDDNVSRIVALGAETCFGKPLNFTLLEKTIKQLVEQ

Organism: Colwellia psychrerythraea (strain 34H / ATCC BAA-681) (NCBI:txid167879)

Radius of gyration: 30.39 Å; Cα contacts (8 Å, |Δi|>4): 598; chains: 3; bounding box: 49×64×86 Å

Nearest PDB structures (foldseek):
  3cnb-assembly3_C  TM=9.907E-01  e=3.536E-23  Colwellia psychrerythraea 34H
  3i5a-assembly1_A  TM=8.929E-01  e=5.154E-09  Pseudomonas syringae pv. tomato str. DC3000
  3t6k-assembly2_B  TM=9.071E-01  e=2.276E-08  Chloroflexus aurantiacus J-10-fl
  3bre-assembly1_B  TM=8.862E-01  e=1.875E-08  Pseudomonas aeruginosa PAO1
  1udr-assembly1_C  TM=8.964E-01  e=2.825E-07  Escherichia coli